Protein AF-A0A816L1G1-F1 (afdb_monomer)

pLDDT: mean 70.46, std 20.78, range [36.72, 97.5]

Structure (mmCIF, N/CA/C/O backbone):
data_AF-A0A816L1G1-F1
#
_entry.id   AF-A0A816L1G1-F1
#
loop_
_atom_site.group_PDB
_atom_site.id
_atom_site.type_symbol
_atom_site.label_atom_id
_atom_site.label_alt_id
_atom_site.label_comp_id
_atom_site.label_asym_id
_atom_site.label_entity_id
_atom_site.label_seq_id
_atom_site.pdbx_PDB_ins_code
_atom_site.Cartn_x
_atom_site.Cartn_y
_atom_site.Cartn_z
_atom_site.occupancy
_atom_site.B_iso_or_equiv
_atom_site.auth_seq_id
_atom_site.auth_comp_id
_atom_site.auth_asym_id
_atom_site.auth_atom_id
_atom_site.pdbx_PDB_model_num
ATOM 1 N N . MET A 1 1 ? 58.422 -32.207 -45.132 1.00 45.50 1 MET A N 1
ATOM 2 C CA . MET A 1 1 ? 57.516 -31.405 -44.281 1.00 45.50 1 MET A CA 1
ATOM 3 C C . MET A 1 1 ? 56.951 -30.268 -45.116 1.00 45.50 1 MET A C 1
ATOM 5 O O . MET A 1 1 ? 57.743 -29.512 -45.654 1.00 45.50 1 MET A O 1
ATOM 9 N N . ALA A 1 2 ? 55.630 -30.142 -45.222 1.00 45.94 2 ALA A N 1
ATOM 10 C CA . ALA A 1 2 ? 54.974 -28.896 -45.621 1.00 45.94 2 ALA A CA 1
ATOM 11 C C . ALA A 1 2 ? 53.583 -28.874 -44.971 1.00 45.94 2 ALA A C 1
ATOM 13 O O . ALA A 1 2 ? 52.705 -29.653 -45.329 1.00 45.94 2 ALA A O 1
ATOM 14 N N . PHE A 1 3 ? 53.433 -28.051 -43.934 1.00 50.41 3 PHE A N 1
ATOM 15 C CA . PHE A 1 3 ? 52.214 -27.907 -43.143 1.00 50.41 3 PHE A CA 1
ATOM 16 C C . PHE A 1 3 ? 51.434 -26.713 -43.704 1.00 50.41 3 PHE A C 1
ATOM 18 O O . PHE A 1 3 ? 51.596 -25.589 -43.234 1.00 50.41 3 PHE A O 1
ATOM 25 N N . ASN A 1 4 ? 50.628 -26.933 -44.745 1.00 51.91 4 ASN A N 1
ATOM 26 C CA . ASN A 1 4 ? 49.730 -25.897 -45.255 1.00 51.91 4 ASN A CA 1
ATOM 27 C C . ASN A 1 4 ? 48.513 -25.811 -44.330 1.00 51.91 4 ASN A C 1
ATOM 29 O O . ASN A 1 4 ? 47.584 -26.609 -44.417 1.00 51.91 4 ASN A O 1
ATOM 33 N N . ARG A 1 5 ? 48.552 -24.855 -43.395 1.00 54.75 5 ARG A N 1
ATOM 34 C CA . ARG A 1 5 ? 47.357 -24.421 -42.671 1.00 54.75 5 ARG A CA 1
ATOM 35 C C . ARG A 1 5 ? 46.590 -23.495 -43.598 1.00 54.75 5 ARG A C 1
ATOM 37 O O . ARG A 1 5 ? 46.980 -22.339 -43.749 1.00 54.75 5 ARG A O 1
ATOM 44 N N . ASP A 1 6 ? 45.485 -23.973 -44.150 1.00 58.16 6 ASP A N 1
ATOM 45 C CA . ASP A 1 6 ? 44.417 -23.100 -44.632 1.00 58.16 6 ASP A CA 1
ATOM 46 C C . ASP A 1 6 ? 43.822 -22.353 -43.428 1.00 58.16 6 ASP A C 1
ATOM 48 O O . ASP A 1 6 ? 42.755 -22.682 -42.905 1.00 58.16 6 ASP A O 1
ATOM 52 N N . LEU A 1 7 ? 44.535 -21.333 -42.942 1.00 58.41 7 LEU A N 1
ATOM 53 C CA . LEU A 1 7 ? 43.951 -20.308 -42.094 1.00 58.41 7 LEU A CA 1
ATOM 54 C C . LEU A 1 7 ? 43.034 -19.485 -43.001 1.00 58.41 7 LEU A C 1
ATOM 56 O O . LEU A 1 7 ? 43.438 -18.479 -43.581 1.00 58.41 7 LEU A O 1
ATOM 60 N N . LYS A 1 8 ? 41.772 -19.914 -43.123 1.00 63.78 8 LYS A N 1
ATOM 61 C CA . LYS A 1 8 ? 40.683 -19.018 -43.516 1.00 63.78 8 LYS A CA 1
ATOM 62 C C . LYS A 1 8 ? 40.636 -17.910 -42.467 1.00 63.78 8 LYS A C 1
ATOM 64 O O . LYS A 1 8 ? 39.993 -18.056 -41.430 1.00 63.78 8 LYS A O 1
ATOM 69 N N . LEU A 1 9 ? 41.392 -16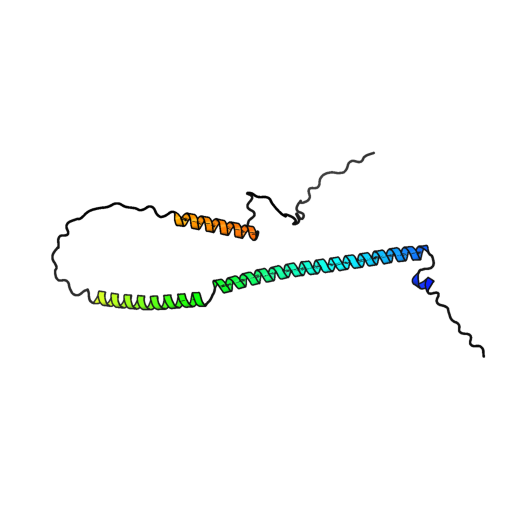.840 -42.703 1.00 59.28 9 LEU A N 1
ATOM 70 C CA . LEU A 1 9 ? 41.374 -15.622 -41.907 1.00 59.28 9 LEU A CA 1
ATOM 71 C C . LEU A 1 9 ? 39.948 -15.072 -41.974 1.00 59.28 9 LEU A C 1
ATOM 73 O O . LEU A 1 9 ? 39.587 -14.377 -42.925 1.00 59.28 9 LEU A O 1
ATOM 77 N N . LYS A 1 10 ? 39.116 -15.421 -40.985 1.00 59.09 10 LYS A N 1
ATOM 78 C CA . LYS A 1 10 ? 37.875 -14.697 -40.717 1.00 59.09 10 LYS A CA 1
ATOM 79 C C . LYS A 1 10 ? 38.266 -13.233 -40.590 1.00 59.09 10 LYS A C 1
ATOM 81 O O . LYS A 1 10 ? 39.079 -12.905 -39.733 1.00 59.09 10 LYS A O 1
ATOM 86 N N . LYS A 1 11 ? 37.761 -12.385 -41.486 1.00 59.06 11 LYS A N 1
ATOM 87 C CA . LYS A 1 11 ? 37.984 -10.940 -41.442 1.00 59.06 11 LYS A CA 1
ATOM 88 C C . LYS A 1 11 ? 37.034 -10.385 -40.377 1.00 59.06 11 LYS A C 1
ATOM 90 O O . LYS A 1 11 ? 35.866 -10.184 -40.703 1.00 59.06 11 LYS A O 1
ATOM 95 N N . PRO A 1 12 ? 37.493 -10.141 -39.136 1.00 57.50 12 PRO A N 1
ATOM 96 C CA . PRO A 1 12 ? 36.595 -9.847 -38.013 1.00 57.50 12 PRO A CA 1
ATOM 97 C C . PRO A 1 12 ? 35.809 -8.553 -38.258 1.00 57.50 12 PRO A C 1
ATOM 99 O O . PRO A 1 12 ? 34.642 -8.427 -37.917 1.00 57.50 12 PRO A O 1
ATOM 102 N N . ILE A 1 13 ? 36.441 -7.624 -38.976 1.00 56.28 13 ILE A N 1
ATOM 103 C CA . ILE A 1 13 ? 35.901 -6.308 -39.313 1.00 56.28 13 ILE A CA 1
ATOM 104 C C . ILE A 1 13 ? 34.612 -6.407 -40.147 1.00 56.28 13 ILE A C 1
ATOM 106 O O . ILE A 1 13 ? 33.713 -5.598 -39.956 1.00 56.28 13 ILE A O 1
ATOM 110 N N . ILE A 1 14 ? 34.495 -7.394 -41.043 1.00 57.69 14 ILE A N 1
ATOM 111 C CA . ILE A 1 14 ? 33.330 -7.520 -41.937 1.00 57.69 14 ILE A CA 1
ATOM 112 C C . ILE A 1 14 ? 32.114 -8.067 -41.178 1.00 57.69 14 ILE A C 1
ATOM 114 O O . ILE A 1 14 ? 30.993 -7.617 -41.410 1.00 57.69 14 ILE A O 1
ATOM 118 N N . GLU A 1 15 ? 32.330 -9.016 -40.261 1.00 59.56 15 GLU A N 1
ATOM 119 C CA . GLU A 1 15 ? 31.257 -9.591 -39.437 1.00 59.56 15 GLU A CA 1
ATOM 120 C C . GLU A 1 15 ? 30.735 -8.570 -38.405 1.00 59.56 15 GLU A C 1
ATOM 122 O O . GLU A 1 15 ? 29.523 -8.448 -38.218 1.00 59.56 15 GLU A O 1
ATOM 127 N N . ASP A 1 16 ? 31.622 -7.769 -37.805 1.00 59.22 16 ASP A N 1
ATOM 128 C CA . ASP A 1 16 ? 31.245 -6.823 -36.748 1.00 59.22 16 ASP A CA 1
ATOM 129 C C . ASP A 1 16 ? 30.728 -5.471 -37.286 1.00 59.22 16 ASP A C 1
ATOM 131 O O . ASP A 1 16 ? 29.796 -4.894 -36.712 1.00 59.22 16 ASP A O 1
ATOM 135 N N . TYR A 1 17 ? 31.260 -4.979 -38.414 1.00 56.78 17 TYR A N 1
ATOM 136 C CA . TYR A 1 17 ? 31.070 -3.594 -38.880 1.00 56.78 17 TYR A CA 1
ATOM 137 C C . TYR A 1 17 ? 30.543 -3.448 -40.315 1.00 56.78 17 TYR A C 1
ATOM 139 O O . TYR A 1 17 ? 30.592 -2.345 -40.848 1.00 56.78 17 TYR A O 1
ATOM 147 N N . SER A 1 18 ? 29.963 -4.488 -40.927 1.00 61.22 18 SER A N 1
ATOM 148 C CA . SER A 1 18 ? 29.355 -4.449 -42.278 1.00 61.22 18 SER A CA 1
ATOM 149 C C . SER A 1 18 ? 30.336 -4.164 -43.436 1.00 61.22 18 SER A C 1
ATOM 151 O O . SER A 1 18 ? 31.537 -3.991 -43.233 1.00 61.22 18 SER A O 1
ATOM 153 N N . TYR A 1 19 ? 29.853 -4.231 -44.684 1.00 67.88 19 TYR A N 1
ATOM 154 C CA . TYR A 1 19 ? 30.710 -4.201 -45.878 1.00 67.88 19 TYR A CA 1
ATOM 155 C C . TYR A 1 19 ? 31.114 -2.775 -46.294 1.00 67.88 19 TYR A C 1
ATOM 157 O O . TYR A 1 19 ? 32.066 -2.622 -47.062 1.00 67.88 19 TYR A O 1
ATOM 165 N N . SER A 1 20 ? 30.439 -1.737 -45.776 1.00 79.56 20 SER A N 1
ATOM 166 C CA . SER A 1 20 ? 30.756 -0.326 -46.035 1.00 79.56 20 SER A CA 1
ATOM 167 C C . SER A 1 20 ? 30.855 0.517 -44.757 1.00 79.56 20 SER A C 1
ATOM 169 O O . SER A 1 20 ? 30.225 0.234 -43.737 1.00 79.56 20 SER A O 1
ATOM 171 N N . LEU A 1 21 ? 31.631 1.604 -44.829 1.00 79.56 21 LEU A N 1
ATOM 172 C CA . LEU A 1 21 ? 31.789 2.565 -43.731 1.00 79.56 21 LEU A CA 1
ATOM 173 C C . LEU A 1 21 ? 30.456 3.231 -43.341 1.00 79.56 21 LEU A C 1
ATOM 175 O O . LEU A 1 21 ? 30.218 3.514 -42.167 1.00 79.56 21 LEU A O 1
ATOM 179 N N . GLU A 1 22 ? 29.582 3.471 -44.319 1.00 85.19 22 GLU A N 1
ATOM 180 C CA . GLU A 1 22 ? 28.270 4.084 -44.105 1.00 85.19 22 GLU A CA 1
ATOM 181 C C . GLU A 1 22 ? 27.317 3.139 -43.363 1.00 85.19 22 GLU A C 1
ATOM 183 O O . GLU A 1 22 ? 26.627 3.555 -42.429 1.00 85.19 22 GLU A O 1
ATOM 188 N N . GLU A 1 23 ? 27.321 1.853 -43.722 1.00 84.44 23 GLU A N 1
ATOM 189 C CA . GLU A 1 23 ? 26.560 0.827 -43.006 1.00 84.44 23 GLU A CA 1
ATOM 190 C C . GLU A 1 23 ? 27.053 0.690 -41.559 1.00 84.44 23 GLU A C 1
ATOM 192 O O . GLU A 1 23 ? 26.233 0.688 -40.638 1.00 84.44 23 GLU A O 1
ATOM 197 N N . ALA A 1 24 ? 28.375 0.690 -41.344 1.00 81.75 24 ALA A N 1
ATOM 198 C CA . ALA A 1 24 ? 28.985 0.613 -40.016 1.00 81.75 24 ALA A CA 1
ATOM 199 C C . ALA A 1 24 ? 28.537 1.774 -39.117 1.00 81.75 24 ALA A C 1
ATOM 201 O O . ALA A 1 24 ? 28.133 1.583 -37.965 1.00 81.75 24 ALA A O 1
ATOM 202 N N . PHE A 1 25 ? 28.582 2.993 -39.662 1.00 84.50 25 PHE A N 1
ATOM 203 C CA . PHE A 1 25 ? 28.192 4.208 -38.958 1.00 84.50 25 PHE A CA 1
ATOM 204 C C . PHE A 1 25 ? 26.697 4.216 -38.616 1.00 84.50 25 PHE A C 1
ATOM 206 O O . PHE A 1 25 ? 26.315 4.489 -37.474 1.00 84.50 25 PHE A O 1
ATOM 213 N N . ASN A 1 26 ? 25.839 3.870 -39.580 1.00 89.00 26 ASN A N 1
ATOM 214 C CA . ASN A 1 26 ? 24.394 3.808 -39.369 1.00 89.00 26 ASN A CA 1
ATOM 215 C C . ASN A 1 26 ? 24.004 2.707 -38.373 1.00 89.00 26 ASN A C 1
ATOM 217 O O . ASN A 1 26 ? 23.140 2.934 -37.522 1.00 89.00 26 ASN A O 1
ATOM 221 N N . LYS A 1 27 ? 24.675 1.549 -38.418 1.00 88.31 27 LYS A N 1
ATOM 222 C CA . LYS A 1 27 ? 24.512 0.465 -37.441 1.00 88.31 27 LYS A CA 1
ATOM 223 C C . LYS A 1 27 ? 24.854 0.949 -36.032 1.00 88.31 27 LYS A C 1
ATOM 225 O O . LYS A 1 27 ? 24.002 0.867 -35.150 1.00 88.31 27 LYS A O 1
ATOM 230 N N . GLY A 1 28 ? 26.021 1.566 -35.837 1.00 88.69 28 GLY A N 1
ATOM 231 C CA . GLY A 1 28 ? 26.421 2.115 -34.535 1.00 88.69 28 GLY A CA 1
ATOM 232 C C . GLY A 1 28 ? 25.456 3.185 -34.008 1.00 88.69 28 GLY A C 1
ATOM 233 O O . GLY A 1 28 ? 25.104 3.188 -32.825 1.00 88.69 28 GLY A O 1
ATOM 234 N N . LYS A 1 29 ? 24.955 4.061 -34.888 1.00 92.56 29 LYS A N 1
ATOM 235 C CA . LYS A 1 29 ? 23.947 5.076 -34.542 1.00 92.56 29 LYS A CA 1
ATOM 236 C C . LYS A 1 29 ? 22.633 4.447 -34.068 1.00 92.56 29 LYS A C 1
ATOM 238 O O . LYS A 1 29 ? 22.071 4.892 -33.065 1.00 92.56 29 LYS A O 1
ATOM 243 N N . ASN A 1 30 ? 22.153 3.420 -34.767 1.00 92.50 30 ASN A N 1
ATOM 244 C CA . ASN A 1 30 ? 20.919 2.719 -34.417 1.00 92.50 30 ASN A CA 1
ATOM 245 C C . ASN A 1 30 ? 21.074 1.918 -33.119 1.00 92.50 30 ASN A C 1
ATOM 247 O O . ASN A 1 30 ? 20.257 2.077 -32.218 1.00 92.50 30 ASN A O 1
ATOM 251 N N . GLU A 1 31 ? 22.165 1.166 -32.964 1.00 92.50 31 GLU A N 1
ATOM 252 C CA . GLU A 1 31 ? 22.455 0.414 -31.738 1.00 92.50 31 GLU A CA 1
ATOM 253 C C . GLU A 1 31 ? 22.563 1.327 -30.517 1.00 92.50 31 GLU A C 1
ATOM 255 O O . GLU A 1 31 ? 22.023 1.025 -29.454 1.00 92.50 31 GLU A O 1
ATOM 260 N N . THR A 1 32 ? 23.224 2.476 -30.663 1.00 93.75 32 THR A N 1
ATOM 261 C CA . THR A 1 32 ? 23.333 3.468 -29.587 1.00 93.75 32 THR A CA 1
ATOM 262 C C . THR A 1 32 ? 21.954 3.998 -29.201 1.00 93.75 32 THR A C 1
ATOM 264 O O . THR A 1 32 ? 21.604 4.039 -28.021 1.00 93.75 32 THR A O 1
ATOM 267 N N . ARG A 1 33 ? 21.126 4.352 -30.191 1.00 96.19 33 ARG A N 1
ATOM 268 C CA . ARG A 1 33 ? 19.748 4.802 -29.965 1.00 96.19 33 ARG A CA 1
ATOM 269 C C . ARG A 1 33 ? 18.900 3.729 -29.282 1.00 96.19 33 ARG A C 1
ATOM 271 O O . ARG A 1 33 ? 18.143 4.060 -28.370 1.00 96.19 33 ARG A O 1
ATOM 278 N N . ASP A 1 34 ? 19.027 2.473 -29.688 1.00 96.12 34 ASP A N 1
ATOM 279 C CA . ASP A 1 34 ? 18.264 1.368 -29.111 1.00 96.12 34 ASP A CA 1
ATOM 280 C C . ASP A 1 34 ? 18.716 1.053 -27.681 1.00 96.12 34 ASP A C 1
ATOM 282 O O . ASP A 1 34 ? 17.869 0.850 -26.810 1.00 96.12 34 ASP A O 1
ATOM 286 N N . ARG A 1 35 ? 20.019 1.149 -27.383 1.00 96.25 35 ARG A N 1
ATOM 287 C CA . ARG A 1 35 ? 20.538 1.072 -26.006 1.00 96.25 35 ARG A CA 1
ATOM 288 C C . ARG A 1 35 ? 19.941 2.159 -25.115 1.00 96.25 35 ARG A C 1
ATOM 290 O O . ARG A 1 35 ? 19.463 1.856 -24.024 1.00 96.25 35 ARG A O 1
ATOM 297 N N . TYR A 1 36 ? 19.921 3.412 -25.574 1.00 97.38 36 TYR A N 1
ATOM 298 C CA . TYR A 1 36 ? 19.310 4.503 -24.807 1.00 97.38 36 TYR A CA 1
ATOM 299 C C . TYR A 1 36 ? 17.807 4.302 -24.605 1.00 97.38 36 TYR A C 1
ATOM 301 O O . TYR A 1 36 ? 17.307 4.515 -23.502 1.00 97.38 36 TYR A O 1
ATOM 309 N N . ARG A 1 37 ? 17.087 3.838 -25.631 1.00 97.38 37 ARG A N 1
ATOM 310 C CA . ARG A 1 37 ? 15.659 3.503 -25.517 1.00 97.38 37 ARG A CA 1
ATOM 311 C C . ARG A 1 37 ? 15.408 2.405 -24.492 1.00 97.38 37 ARG A C 1
ATOM 313 O O . ARG A 1 37 ? 14.516 2.559 -23.664 1.00 97.38 37 ARG A O 1
ATOM 320 N N . ALA A 1 38 ? 16.204 1.339 -24.519 1.00 97.38 38 ALA A N 1
ATOM 321 C CA . ALA A 1 38 ? 16.094 0.247 -23.561 1.00 97.38 38 ALA A CA 1
ATOM 322 C C . ALA A 1 38 ? 16.329 0.736 -22.126 1.00 97.38 38 ALA A C 1
ATOM 324 O O . ALA A 1 38 ? 15.538 0.422 -21.240 1.00 97.38 38 ALA A O 1
ATOM 325 N N . MET A 1 39 ? 17.358 1.562 -21.899 1.00 97.06 39 MET A N 1
ATOM 326 C CA . MET A 1 39 ? 17.619 2.139 -20.576 1.00 97.06 39 MET A CA 1
ATOM 327 C C . MET A 1 39 ? 16.453 3.001 -20.084 1.00 97.06 39 MET A C 1
ATOM 329 O O . MET A 1 39 ? 15.997 2.816 -18.959 1.00 97.06 39 MET A O 1
ATOM 333 N N . LEU A 1 40 ? 15.932 3.902 -20.923 1.00 97.50 40 LEU A N 1
ATOM 334 C CA . LEU A 1 40 ? 14.790 4.749 -20.561 1.00 97.50 40 LEU A CA 1
ATOM 335 C C . LEU A 1 40 ? 13.548 3.922 -20.220 1.00 97.50 40 LEU A C 1
ATOM 337 O O . LEU A 1 40 ? 12.885 4.196 -19.224 1.00 97.50 40 LEU A O 1
ATOM 341 N N . PHE A 1 41 ? 13.271 2.882 -21.006 1.00 97.25 41 PHE A N 1
ATOM 342 C CA . PHE A 1 41 ? 12.153 1.980 -20.755 1.00 97.25 41 PHE A CA 1
ATOM 343 C C . PHE A 1 41 ? 12.316 1.217 -19.433 1.00 97.25 41 PHE A C 1
ATOM 345 O O . PHE A 1 41 ? 11.366 1.103 -18.663 1.00 97.25 41 PHE A O 1
ATOM 352 N N . MET A 1 42 ? 13.530 0.749 -19.118 1.00 97.25 42 MET A N 1
ATOM 353 C CA . MET A 1 42 ? 13.797 0.108 -17.828 1.00 97.25 42 MET A CA 1
ATOM 354 C C . MET A 1 42 ? 13.580 1.062 -16.652 1.00 97.25 42 MET A C 1
ATOM 356 O O . MET A 1 42 ? 12.931 0.676 -15.681 1.00 97.25 42 MET A O 1
ATOM 360 N N . TYR A 1 43 ? 14.073 2.300 -16.737 1.00 97.31 43 TYR A N 1
ATOM 361 C CA . TYR A 1 43 ? 13.849 3.299 -15.689 1.00 97.31 43 TYR A CA 1
ATOM 362 C C . TYR A 1 43 ? 12.368 3.623 -15.510 1.00 97.31 43 TYR A C 1
ATOM 364 O O . TYR A 1 43 ? 11.898 3.719 -14.379 1.00 97.31 43 TYR A O 1
ATOM 372 N N . GLN A 1 44 ? 11.620 3.746 -16.606 1.00 96.94 44 GLN A N 1
ATOM 373 C CA . GLN A 1 44 ? 10.183 3.973 -16.539 1.00 96.94 44 GLN A CA 1
ATOM 374 C C . GLN A 1 44 ? 9.466 2.821 -15.822 1.00 96.94 44 GLN A C 1
ATOM 376 O O . GLN A 1 44 ? 8.719 3.068 -14.879 1.00 96.94 44 GLN A O 1
ATOM 381 N N . ASN A 1 45 ? 9.755 1.571 -16.192 1.00 96.56 45 ASN A N 1
ATOM 382 C CA . ASN A 1 45 ? 9.148 0.406 -15.545 1.00 96.56 45 ASN A CA 1
ATOM 383 C C . ASN A 1 45 ? 9.495 0.325 -14.051 1.00 96.56 45 ASN A C 1
ATOM 385 O O . ASN A 1 45 ? 8.650 -0.037 -13.234 1.00 96.56 45 ASN A O 1
ATOM 389 N N . GLN A 1 46 ? 10.730 0.674 -13.674 1.00 96.50 46 GLN A N 1
ATOM 390 C CA . GLN A 1 46 ? 11.135 0.736 -12.268 1.00 96.50 46 GLN A CA 1
ATOM 391 C C . GLN A 1 46 ? 10.346 1.798 -11.498 1.00 96.50 46 GLN A C 1
ATOM 393 O O . GLN A 1 46 ? 9.888 1.527 -10.390 1.00 96.50 46 GLN A O 1
ATOM 398 N N . LEU A 1 47 ? 10.164 2.987 -12.079 1.00 97.19 47 LEU A N 1
ATOM 399 C CA . LEU A 1 47 ? 9.380 4.055 -11.461 1.00 97.19 47 LEU A CA 1
ATOM 400 C C . LEU A 1 47 ? 7.917 3.644 -11.283 1.00 97.19 47 LEU A C 1
ATOM 402 O O . LEU A 1 47 ? 7.382 3.808 -10.191 1.00 97.19 47 LEU A O 1
ATOM 406 N N . GLU A 1 48 ? 7.299 3.052 -12.305 1.00 96.62 48 GLU A N 1
ATOM 407 C CA . GLU A 1 48 ? 5.917 2.563 -12.232 1.00 96.62 48 GLU A CA 1
ATOM 408 C C . GLU A 1 48 ? 5.749 1.500 -11.135 1.00 96.62 48 GLU A C 1
ATOM 410 O O . GLU A 1 48 ? 4.811 1.577 -10.340 1.00 96.62 48 GLU A O 1
ATOM 415 N N . ALA A 1 49 ? 6.694 0.562 -11.018 1.00 95.75 49 ALA A N 1
ATOM 416 C CA . ALA A 1 49 ? 6.682 -0.448 -9.961 1.00 95.75 49 ALA A CA 1
ATOM 417 C C . ALA A 1 49 ? 6.830 0.163 -8.555 1.00 95.75 49 ALA A C 1
ATOM 419 O O . ALA A 1 49 ? 6.145 -0.255 -7.620 1.00 95.75 49 ALA A O 1
ATOM 420 N N . ILE A 1 50 ? 7.701 1.166 -8.396 1.00 96.81 50 ILE A N 1
ATOM 421 C CA . ILE A 1 50 ? 7.876 1.884 -7.125 1.00 96.81 50 ILE A CA 1
ATOM 422 C C . ILE A 1 50 ? 6.597 2.639 -6.755 1.00 96.81 50 ILE A C 1
ATOM 424 O O . ILE A 1 50 ? 6.166 2.578 -5.604 1.00 96.81 50 ILE A O 1
ATOM 428 N N . THR A 1 51 ? 5.974 3.327 -7.714 1.00 96.94 51 THR A N 1
ATOM 429 C CA . THR A 1 51 ? 4.721 4.055 -7.487 1.00 96.94 51 THR A CA 1
ATOM 430 C C . THR A 1 51 ? 3.592 3.109 -7.088 1.00 96.94 51 THR A C 1
ATOM 432 O O . THR A 1 51 ? 2.943 3.351 -6.073 1.00 96.94 51 THR A O 1
ATOM 435 N N . ALA A 1 52 ? 3.408 1.999 -7.809 1.00 95.75 52 ALA A N 1
ATOM 436 C CA . ALA A 1 52 ? 2.380 1.010 -7.486 1.00 95.75 52 ALA A CA 1
ATOM 437 C C . ALA A 1 52 ? 2.561 0.436 -6.072 1.00 95.75 52 ALA A C 1
ATOM 439 O O . ALA A 1 52 ? 1.613 0.383 -5.289 1.00 95.75 52 ALA A O 1
ATOM 440 N N . LYS A 1 53 ? 3.800 0.088 -5.704 1.00 96.19 53 LYS A N 1
ATOM 441 C CA . LYS A 1 53 ? 4.121 -0.388 -4.355 1.00 96.19 53 LYS A CA 1
ATOM 442 C C . LYS A 1 53 ? 3.800 0.662 -3.285 1.00 96.19 53 LYS A C 1
ATOM 444 O O . LYS A 1 53 ? 3.259 0.323 -2.236 1.00 96.19 53 LYS A O 1
ATOM 449 N N . HIS A 1 54 ? 4.125 1.928 -3.537 1.00 96.50 54 HIS A N 1
ATOM 450 C CA . HIS A 1 54 ? 3.848 3.006 -2.590 1.00 96.50 54 HIS A CA 1
ATOM 451 C C . HIS A 1 54 ? 2.342 3.188 -2.339 1.00 96.50 54 HIS A C 1
ATOM 453 O O . HIS A 1 54 ? 1.925 3.404 -1.198 1.00 96.50 54 HIS A O 1
ATOM 459 N N . ASP A 1 55 ? 1.521 3.062 -3.383 1.00 93.38 55 ASP A N 1
ATOM 460 C CA . ASP A 1 55 ? 0.064 3.140 -3.258 1.00 93.38 55 ASP A CA 1
ATOM 461 C C . ASP A 1 55 ? -0.497 1.995 -2.398 1.00 93.38 55 ASP A C 1
ATOM 463 O O . ASP A 1 55 ? -1.350 2.226 -1.534 1.00 93.38 55 ASP A O 1
ATOM 467 N N . GLU A 1 56 ? 0.023 0.776 -2.561 1.00 93.38 56 GLU A N 1
ATOM 468 C CA . GLU A 1 56 ? -0.341 -0.372 -1.720 1.00 93.38 56 GLU A CA 1
ATOM 469 C C . GLU A 1 56 ? 0.086 -0.175 -0.255 1.00 93.38 56 GLU A C 1
ATOM 471 O O . GLU A 1 56 ? -0.713 -0.375 0.667 1.00 93.38 56 GLU A O 1
ATOM 476 N N . GLU A 1 57 ? 1.321 0.279 -0.016 1.00 95.75 57 GLU A N 1
ATOM 477 C CA . GLU A 1 57 ? 1.834 0.570 1.330 1.00 95.75 57 GLU A CA 1
ATOM 478 C C . GLU A 1 57 ? 0.980 1.623 2.048 1.00 95.75 57 GLU A C 1
ATOM 480 O O . GLU A 1 57 ? 0.688 1.495 3.241 1.00 95.75 57 GLU A O 1
ATOM 485 N N . ARG A 1 58 ? 0.511 2.644 1.325 1.00 96.06 58 ARG A N 1
ATOM 486 C CA . ARG A 1 58 ? -0.357 3.690 1.875 1.00 96.06 58 ARG A CA 1
ATOM 487 C C . ARG A 1 58 ? -1.650 3.123 2.454 1.00 96.06 58 ARG A C 1
ATOM 489 O O . ARG A 1 58 ? -2.082 3.545 3.532 1.00 96.06 58 ARG A O 1
ATOM 496 N N . GLU A 1 59 ? -2.263 2.164 1.766 1.00 93.94 59 GLU A N 1
ATOM 497 C CA . GLU A 1 59 ? -3.471 1.497 2.248 1.00 93.94 59 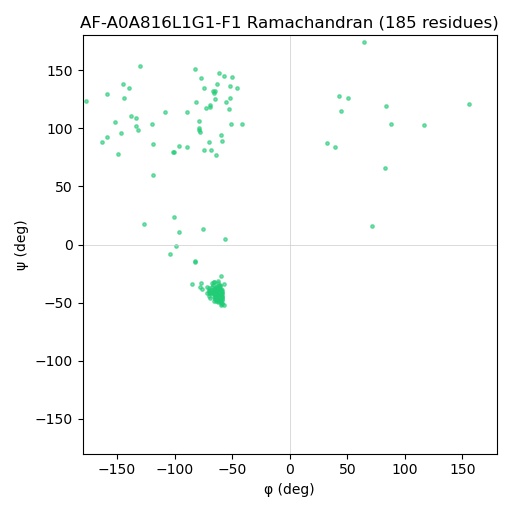GLU A CA 1
ATOM 498 C C . GLU A 1 59 ? -3.196 0.628 3.478 1.00 93.94 59 GLU A C 1
ATOM 500 O O . GLU A 1 59 ? -3.981 0.662 4.434 1.00 93.94 59 GLU A O 1
ATOM 505 N N . VAL A 1 60 ? -2.054 -0.067 3.515 1.00 96.94 60 VAL A N 1
ATOM 506 C CA . VAL A 1 60 ? -1.610 -0.816 4.702 1.00 96.94 60 VAL A CA 1
ATOM 507 C C . VAL A 1 60 ? -1.473 0.117 5.903 1.00 96.94 60 VAL A C 1
ATOM 509 O O . VAL A 1 60 ? -2.089 -0.135 6.942 1.00 96.94 60 VAL A O 1
ATOM 512 N N . TYR A 1 61 ? -0.760 1.238 5.761 1.00 97.12 61 TYR A N 1
ATOM 513 C CA . TYR A 1 61 ? -0.596 2.212 6.844 1.00 97.12 61 TYR A CA 1
ATOM 514 C C . TYR A 1 61 ? -1.929 2.804 7.306 1.00 97.12 61 TYR A C 1
ATOM 516 O O . TYR A 1 61 ? -2.169 2.957 8.508 1.00 97.12 61 TYR A O 1
ATOM 524 N N . ARG A 1 62 ? -2.844 3.085 6.371 1.00 97.19 62 ARG A N 1
ATOM 525 C CA . ARG A 1 62 ? -4.188 3.578 6.693 1.00 97.19 62 ARG A CA 1
ATOM 526 C C . ARG A 1 62 ? -4.974 2.571 7.535 1.00 97.19 62 ARG A C 1
ATOM 528 O O . ARG A 1 62 ? -5.620 2.960 8.511 1.00 97.19 62 ARG A O 1
ATOM 535 N N . VAL A 1 63 ? -4.954 1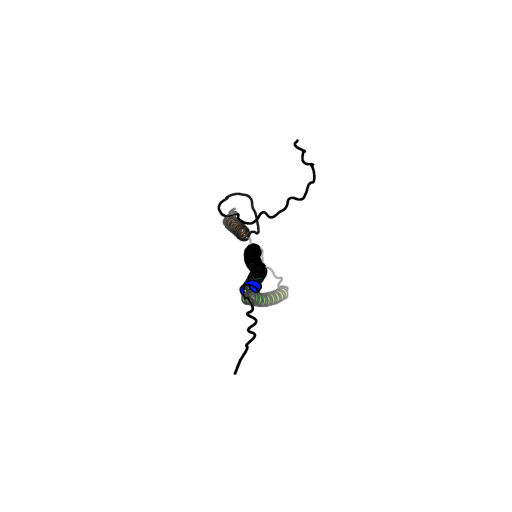.289 7.167 1.00 97.00 63 VAL A N 1
ATOM 536 C CA . VAL A 1 63 ? -5.651 0.226 7.910 1.00 97.00 63 VAL A CA 1
ATOM 537 C C . VAL A 1 63 ? -4.987 -0.021 9.263 1.00 97.00 63 VAL A C 1
ATOM 539 O O . VAL A 1 63 ? -5.686 -0.123 10.272 1.00 97.00 63 VAL A O 1
ATOM 542 N N . GLN A 1 64 ? -3.656 -0.041 9.311 1.00 97.19 64 GLN A N 1
ATOM 543 C CA . GLN A 1 64 ? -2.897 -0.201 10.548 1.00 97.19 64 GLN A CA 1
ATOM 544 C C . GLN A 1 64 ? -3.215 0.916 11.551 1.00 97.19 64 GLN A C 1
ATOM 546 O O . GLN A 1 64 ? -3.534 0.624 12.702 1.00 97.19 64 GLN A O 1
ATOM 551 N N . GLY A 1 65 ? -3.255 2.176 11.107 1.00 96.56 65 GLY A N 1
ATOM 552 C CA . GLY A 1 65 ? -3.640 3.303 11.960 1.00 96.56 65 GLY A CA 1
ATOM 553 C C . GLY A 1 65 ? -5.069 3.184 12.506 1.00 96.56 65 GLY A C 1
ATOM 554 O O . GLY A 1 65 ? -5.315 3.446 13.683 1.00 96.56 65 GLY A O 1
ATOM 555 N N . LYS A 1 66 ? -6.028 2.714 11.693 1.00 95.50 66 LYS A N 1
ATOM 556 C CA . LYS A 1 66 ? -7.396 2.431 12.173 1.00 95.50 66 LYS A CA 1
ATOM 557 C C . LYS A 1 66 ? -7.412 1.344 13.247 1.00 95.50 66 LYS A C 1
ATOM 559 O O . LYS A 1 66 ? -8.160 1.457 14.218 1.00 95.50 66 LYS A O 1
ATOM 564 N N . LEU A 1 67 ? -6.607 0.298 13.074 1.00 95.06 67 LEU A N 1
ATOM 565 C CA . LEU A 1 67 ? -6.500 -0.796 14.033 1.00 95.06 67 LEU A CA 1
ATOM 566 C C . LEU A 1 67 ? -5.887 -0.329 15.362 1.00 95.06 67 LEU A C 1
ATOM 568 O O . LEU A 1 67 ? -6.372 -0.722 16.422 1.00 95.06 67 LEU A O 1
ATOM 572 N N . GLU A 1 68 ? -4.867 0.527 15.312 1.00 93.94 68 GLU A N 1
ATOM 573 C CA . GLU A 1 68 ? -4.246 1.170 16.478 1.00 93.94 68 GLU A CA 1
ATOM 574 C C . GLU A 1 68 ? -5.285 1.954 17.295 1.00 93.94 68 GLU A C 1
ATOM 576 O O . GLU A 1 68 ? -5.475 1.706 18.486 1.00 93.94 68 GLU A O 1
ATOM 581 N N . LEU A 1 69 ? -6.051 2.827 16.630 1.00 90.69 69 LEU A N 1
ATOM 582 C CA . LEU A 1 69 ? -7.104 3.622 17.268 1.00 90.69 69 LEU A CA 1
ATOM 583 C C . LEU A 1 69 ? -8.192 2.745 17.893 1.00 90.69 69 LEU A C 1
ATOM 585 O O . LEU A 1 69 ? -8.669 3.032 18.989 1.00 90.69 69 LEU A O 1
ATOM 589 N N . LEU A 1 70 ? -8.577 1.661 17.216 1.00 87.88 70 LEU A N 1
ATOM 590 C CA . LEU A 1 70 ? -9.518 0.685 17.758 1.00 87.88 70 LEU A CA 1
ATOM 591 C C . LEU A 1 70 ? -8.979 0.043 19.037 1.00 87.88 70 LEU A C 1
ATOM 593 O O . LEU A 1 70 ? -9.724 -0.051 20.009 1.00 87.88 70 LEU A O 1
ATOM 597 N N . LYS A 1 71 ? -7.705 -0.366 19.073 1.00 87.56 71 LYS A N 1
ATOM 598 C CA . LYS A 1 71 ? -7.079 -0.924 20.284 1.00 87.56 71 LYS A CA 1
ATOM 599 C C . LYS A 1 71 ? -7.100 0.081 21.437 1.00 87.56 71 LYS A C 1
ATOM 601 O O . LYS A 1 71 ? -7.467 -0.294 22.550 1.00 87.56 71 LYS A O 1
ATOM 606 N N . GLU A 1 72 ? -6.778 1.341 21.157 1.00 85.44 72 GLU A N 1
ATOM 607 C CA . GLU A 1 72 ? -6.761 2.423 22.144 1.00 85.44 72 GLU A CA 1
ATOM 608 C C . GLU A 1 72 ? -8.160 2.744 22.696 1.00 85.44 72 GLU A C 1
ATOM 610 O O . GLU A 1 72 ? -8.356 2.774 23.913 1.00 85.44 72 GLU A O 1
ATOM 615 N N . LEU A 1 73 ? -9.161 2.909 21.824 1.00 81.44 73 LEU A N 1
ATOM 616 C CA . LEU A 1 73 ? -10.554 3.168 22.220 1.00 81.44 73 LEU A CA 1
ATOM 617 C C . LEU A 1 73 ? -11.155 2.004 23.008 1.00 81.44 73 LEU A C 1
ATOM 619 O O . LEU A 1 73 ? -11.951 2.192 23.929 1.00 81.44 73 LEU A O 1
ATOM 623 N N . PHE A 1 74 ? -10.773 0.783 22.647 1.00 73.00 74 PHE A N 1
ATOM 624 C CA . PHE A 1 74 ? -11.299 -0.435 23.236 1.00 73.00 74 PHE A CA 1
ATOM 625 C C . PHE A 1 74 ? -10.387 -1.065 24.278 1.00 73.00 74 PHE A C 1
ATOM 627 O O . PHE A 1 74 ? -10.578 -2.257 24.564 1.00 73.00 74 PHE A O 1
ATOM 634 N N . LYS A 1 75 ? -9.494 -0.276 24.901 1.00 81.25 75 LYS A N 1
ATOM 635 C CA . LYS A 1 75 ? -8.705 -0.672 26.077 1.00 81.25 75 LYS A CA 1
ATOM 636 C C . LYS A 1 75 ? -9.588 -1.456 27.042 1.00 81.25 75 LYS A C 1
ATOM 638 O O . LYS A 1 75 ? -10.473 -0.917 27.716 1.00 81.25 75 LYS A O 1
ATOM 643 N N . LYS A 1 76 ? -9.397 -2.781 27.039 1.00 73.12 76 LYS A N 1
ATOM 644 C CA . LYS A 1 76 ? -10.278 -3.737 27.724 1.00 73.12 76 LYS A CA 1
ATOM 645 C C . LYS A 1 76 ? -10.331 -3.453 29.222 1.00 73.12 76 LYS A C 1
ATOM 647 O O . LYS A 1 76 ? -11.363 -3.697 29.837 1.00 73.12 76 LYS A O 1
ATOM 652 N N . ASP A 1 77 ? -9.274 -2.865 29.771 1.00 76.00 77 ASP A N 1
ATOM 653 C CA . ASP A 1 77 ? -9.156 -2.556 31.191 1.00 76.00 77 ASP A CA 1
ATOM 654 C C . ASP A 1 77 ? -10.106 -1.448 31.640 1.00 76.00 77 ASP A C 1
ATOM 656 O O . ASP A 1 77 ? -10.745 -1.593 32.679 1.00 76.00 77 ASP A O 1
ATOM 660 N N . ALA A 1 78 ? -10.278 -0.386 30.845 1.00 80.38 78 ALA A N 1
ATOM 661 C CA . ALA A 1 78 ? -11.226 0.682 31.163 1.00 80.38 78 ALA A CA 1
ATOM 662 C C . ALA A 1 78 ? -12.666 0.145 31.181 1.00 80.38 78 ALA A C 1
ATOM 664 O O . ALA A 1 78 ? -13.397 0.332 32.153 1.00 80.38 78 ALA A O 1
ATOM 665 N N . ARG A 1 79 ? -13.042 -0.632 30.155 1.00 80.88 79 ARG A N 1
ATOM 666 C CA . ARG A 1 79 ? -14.363 -1.283 30.096 1.00 80.88 79 ARG A CA 1
ATOM 667 C C . ARG A 1 79 ? -14.569 -2.313 31.207 1.00 80.88 79 ARG A C 1
ATOM 669 O O . ARG A 1 79 ? -15.666 -2.411 31.747 1.00 80.88 79 ARG A O 1
ATOM 676 N N . ARG A 1 80 ? -13.537 -3.086 31.561 1.00 84.56 80 ARG A N 1
ATOM 677 C CA . ARG A 1 80 ? -13.599 -4.074 32.650 1.00 84.56 80 ARG A CA 1
ATOM 678 C C . ARG A 1 80 ? -13.799 -3.391 34.006 1.00 84.56 80 ARG A C 1
ATOM 680 O O . ARG A 1 80 ? -14.624 -3.862 34.784 1.00 84.56 80 ARG A O 1
ATOM 687 N N . LYS A 1 81 ? -13.094 -2.282 34.268 1.00 86.69 81 LYS A N 1
ATOM 688 C CA . LYS A 1 81 ? -13.264 -1.474 35.487 1.00 86.69 81 LYS A CA 1
ATOM 689 C C . LYS A 1 81 ? -14.691 -0.939 35.608 1.00 86.69 81 LYS A C 1
ATOM 691 O O . LYS A 1 81 ? -15.334 -1.180 36.626 1.00 86.69 81 LYS A O 1
ATOM 696 N N . GLU A 1 82 ? -15.206 -0.312 34.552 1.00 88.38 82 GLU A N 1
ATOM 697 C CA . GLU A 1 82 ? -16.565 0.247 34.551 1.00 88.38 82 GLU A CA 1
ATOM 698 C C . GLU A 1 82 ? -17.638 -0.838 34.733 1.00 88.38 82 GLU A C 1
ATOM 700 O O . GLU A 1 82 ? -18.544 -0.698 35.551 1.00 88.38 82 GLU A O 1
ATOM 705 N N . LYS A 1 83 ? -17.489 -1.988 34.059 1.00 90.88 83 LYS A N 1
ATOM 706 C CA . LYS A 1 83 ? -18.394 -3.135 34.233 1.00 90.88 83 LYS A CA 1
ATOM 707 C C . LYS A 1 83 ? -18.433 -3.62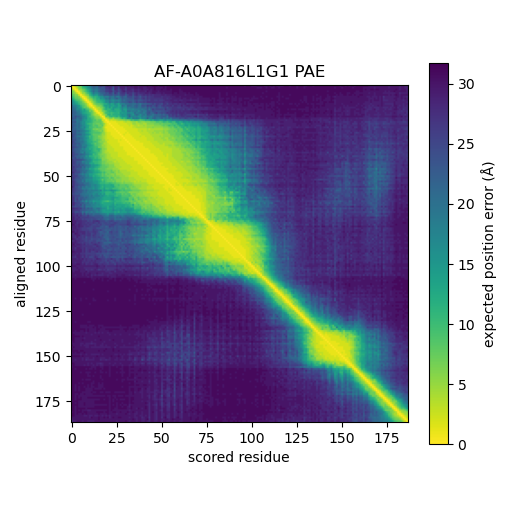8 35.682 1.00 90.88 83 LYS A C 1
ATOM 709 O O . LYS A 1 83 ? -19.508 -3.948 36.186 1.00 90.88 83 LYS A O 1
ATOM 714 N N . ASN A 1 84 ? -17.280 -3.725 36.343 1.00 93.12 84 ASN A N 1
ATOM 715 C CA . ASN A 1 84 ? -17.214 -4.181 37.731 1.00 93.12 84 ASN A CA 1
ATOM 716 C C . ASN A 1 84 ? -17.875 -3.177 38.684 1.00 93.12 84 ASN A C 1
ATOM 718 O O . ASN A 1 84 ? -18.627 -3.599 39.559 1.00 93.12 84 ASN A O 1
ATOM 722 N N . LYS A 1 85 ? -17.669 -1.872 38.463 1.00 96.00 85 LYS A N 1
ATOM 723 C CA . LYS A 1 85 ? -18.329 -0.802 39.222 1.00 96.00 85 LYS A CA 1
ATOM 724 C C . LYS A 1 85 ? -19.856 -0.881 39.103 1.00 96.00 85 LYS A C 1
ATOM 726 O O . LYS A 1 85 ? -20.548 -0.964 40.115 1.00 96.00 85 LYS A O 1
ATOM 731 N N . LEU A 1 86 ? -20.379 -0.983 37.882 1.00 96.31 86 LEU A N 1
ATOM 732 C CA . LEU A 1 86 ? -21.820 -1.143 37.648 1.00 96.31 86 LEU A CA 1
ATOM 733 C C . LEU A 1 86 ? -22.372 -2.429 38.278 1.00 96.31 86 LEU A C 1
ATOM 735 O O . LEU A 1 86 ? -23.486 -2.440 38.796 1.00 96.31 86 LEU A O 1
ATOM 739 N N . LYS A 1 87 ? -21.590 -3.517 38.287 1.00 96.50 87 LYS A N 1
ATOM 740 C CA . LYS A 1 87 ? -21.986 -4.767 38.951 1.00 96.50 87 LYS A CA 1
ATOM 741 C C . LYS A 1 87 ? -22.127 -4.578 40.464 1.00 96.50 87 LYS A C 1
ATOM 743 O O . LYS A 1 87 ? -23.082 -5.093 41.037 1.00 96.50 87 LYS A O 1
ATOM 748 N N . THR A 1 88 ? -21.219 -3.833 41.097 1.00 96.56 88 THR A N 1
ATOM 749 C CA . THR A 1 88 ? -21.321 -3.508 42.530 1.00 96.56 88 THR A CA 1
ATOM 750 C C . THR A 1 88 ? -22.481 -2.560 42.834 1.00 96.56 88 THR A C 1
ATOM 752 O O . THR A 1 88 ? -23.228 -2.806 43.777 1.00 96.56 88 THR A O 1
ATOM 755 N N . GLU A 1 89 ? -22.698 -1.534 42.005 1.00 96.75 89 GLU A N 1
ATOM 756 C CA . GLU A 1 89 ? -23.832 -0.611 42.150 1.00 96.75 89 GLU A CA 1
ATOM 757 C C . GLU A 1 89 ? -25.176 -1.339 42.022 1.00 96.75 89 GLU A C 1
ATOM 759 O O . GLU A 1 89 ? -26.098 -1.066 42.786 1.00 96.75 89 GLU A O 1
ATOM 764 N N . LEU A 1 90 ? -25.274 -2.314 41.112 1.00 96.69 90 LEU A N 1
ATOM 765 C CA . LEU A 1 90 ? -26.472 -3.132 40.934 1.00 96.69 90 LEU A CA 1
ATOM 766 C C . LEU A 1 90 ? -26.788 -3.989 42.169 1.00 96.69 90 LEU A C 1
ATOM 768 O O . LEU A 1 90 ? -27.953 -4.085 42.549 1.00 96.69 90 LEU A O 1
ATOM 772 N N . VAL A 1 91 ? -25.781 -4.612 42.792 1.00 97.06 91 VAL A N 1
ATOM 773 C CA . VAL A 1 91 ? -25.974 -5.393 44.031 1.00 97.06 91 VAL A CA 1
ATOM 774 C C . VAL A 1 91 ? -26.484 -4.485 45.147 1.00 97.06 91 VAL A C 1
ATOM 776 O O . VAL A 1 91 ? -27.531 -4.761 45.726 1.00 97.06 91 VAL A O 1
ATOM 779 N N . LEU A 1 92 ? -25.821 -3.346 45.361 1.00 96.38 92 LEU A N 1
ATOM 780 C CA . LEU A 1 92 ? -26.220 -2.375 46.379 1.00 96.38 92 LEU A CA 1
ATOM 781 C C . LEU A 1 92 ? -27.634 -1.819 46.131 1.00 96.38 92 LEU A C 1
ATOM 783 O O . LEU A 1 92 ? -28.405 -1.621 47.069 1.00 96.38 92 LEU A O 1
ATOM 787 N N . ALA A 1 93 ? -27.993 -1.545 44.874 1.00 94.44 93 ALA A N 1
ATOM 788 C CA . ALA A 1 93 ? -29.326 -1.069 44.517 1.00 94.44 93 ALA A CA 1
ATOM 789 C C . ALA A 1 93 ? -30.411 -2.122 44.797 1.00 94.44 93 ALA A C 1
ATOM 791 O O . ALA A 1 93 ? -31.484 -1.764 45.283 1.00 94.44 93 ALA A O 1
ATOM 792 N N . LYS A 1 94 ? -30.128 -3.409 44.542 1.00 94.44 94 LYS A N 1
ATOM 793 C CA . LYS A 1 94 ? -31.032 -4.517 44.887 1.00 94.44 94 LYS A CA 1
ATOM 794 C C . LYS A 1 94 ? -31.221 -4.642 46.397 1.00 94.44 94 LYS A C 1
ATOM 796 O O . LYS A 1 94 ? -32.356 -4.626 46.849 1.00 94.44 94 LYS A O 1
ATOM 801 N N . GLU A 1 95 ? -30.141 -4.636 47.175 1.00 93.94 95 GLU A N 1
ATOM 802 C CA . GLU A 1 95 ? -30.218 -4.687 48.645 1.00 93.94 95 GLU A CA 1
ATOM 803 C C . GLU A 1 95 ? -31.024 -3.514 49.224 1.00 93.94 95 GLU A C 1
ATOM 805 O O . GLU A 1 95 ? -31.849 -3.684 50.124 1.00 93.94 95 GLU A O 1
ATOM 810 N N . LYS A 1 96 ? -30.832 -2.305 48.678 1.00 93.25 96 LYS A N 1
ATOM 811 C CA . LYS A 1 96 ? -31.614 -1.123 49.070 1.00 93.25 96 LYS A CA 1
ATOM 812 C C . LYS A 1 96 ? -33.099 -1.272 48.744 1.00 93.25 96 LYS A C 1
ATOM 814 O O . LYS A 1 96 ? -33.923 -0.833 49.548 1.00 93.25 96 LYS A O 1
ATOM 819 N N . MET A 1 97 ? -33.432 -1.859 47.594 1.00 90.88 97 MET A N 1
ATOM 820 C CA . MET A 1 97 ? -34.811 -2.151 47.196 1.00 90.88 97 MET A CA 1
ATOM 821 C C . MET A 1 97 ? -35.445 -3.196 48.119 1.00 90.88 97 MET A C 1
ATOM 823 O O . MET A 1 97 ? -36.554 -2.994 48.600 1.00 90.88 97 MET A O 1
ATOM 827 N N . ASP A 1 98 ? -34.735 -4.278 48.427 1.00 89.69 98 ASP A N 1
ATOM 828 C CA . ASP A 1 98 ? -35.243 -5.325 49.316 1.00 89.69 98 ASP A CA 1
ATOM 829 C C . ASP A 1 98 ? -35.476 -4.775 50.732 1.00 89.69 98 ASP A C 1
ATOM 831 O O . ASP A 1 98 ? -36.528 -4.999 51.337 1.00 89.69 98 ASP A O 1
ATOM 835 N N . GLY A 1 99 ? -34.551 -3.950 51.234 1.00 82.12 99 GLY A N 1
ATOM 836 C CA . GLY A 1 99 ? -34.696 -3.263 52.517 1.00 82.12 99 GLY A CA 1
ATOM 837 C C . GLY A 1 99 ? -35.818 -2.214 52.544 1.00 82.12 99 GLY A C 1
ATOM 838 O O . GLY A 1 99 ? -36.471 -2.035 53.574 1.00 82.12 99 GLY A O 1
ATOM 839 N N . SER A 1 100 ? -36.078 -1.499 51.442 1.00 75.06 100 SER A N 1
ATOM 840 C CA . SER A 1 100 ? -37.230 -0.587 51.357 1.00 75.06 100 SER A CA 1
ATOM 841 C C . SER A 1 100 ? -38.554 -1.347 51.269 1.00 75.06 100 SER A C 1
ATOM 843 O O . SER A 1 100 ? -39.523 -0.941 51.909 1.00 75.06 100 SER A O 1
ATOM 845 N N . MET A 1 101 ? -38.585 -2.486 50.574 1.00 69.69 101 MET A N 1
ATOM 846 C CA . MET A 1 101 ? -39.748 -3.370 50.507 1.00 69.69 101 MET A CA 1
ATOM 847 C C . MET A 1 101 ? -40.098 -3.944 51.889 1.00 69.69 101 MET A C 1
ATOM 849 O O . MET A 1 101 ? -41.267 -3.965 52.272 1.00 69.69 101 MET A O 1
ATOM 853 N N . LEU A 1 102 ? -39.087 -4.334 52.673 1.00 66.81 102 LEU A N 1
ATOM 854 C CA . LEU A 1 102 ? -39.246 -4.741 54.073 1.00 66.81 102 LEU A CA 1
ATOM 855 C C . LEU A 1 102 ? -39.823 -3.611 54.937 1.00 66.81 102 LEU A C 1
ATOM 857 O O . LEU A 1 102 ? -40.762 -3.838 55.694 1.00 66.81 102 LEU A O 1
ATOM 861 N N . ARG A 1 103 ? -39.330 -2.377 54.778 1.00 61.88 103 ARG A N 1
ATOM 862 C CA . ARG A 1 103 ? -39.857 -1.209 55.506 1.00 61.88 103 ARG A CA 1
ATOM 863 C C . ARG A 1 103 ? -41.293 -0.849 55.123 1.00 61.88 103 ARG A C 1
ATOM 865 O O . ARG A 1 103 ? -42.068 -0.521 56.014 1.00 61.88 103 ARG A O 1
ATOM 872 N N . MET A 1 104 ? -41.679 -0.955 53.849 1.00 59.59 104 MET A N 1
ATOM 873 C CA . MET A 1 104 ? -43.078 -0.752 53.443 1.00 59.59 104 MET A CA 1
ATOM 874 C C . MET A 1 104 ? -44.017 -1.825 54.003 1.00 59.59 104 MET A C 1
ATOM 876 O O . MET A 1 104 ? -45.161 -1.516 54.316 1.00 59.59 104 MET A O 1
ATOM 880 N N . ARG A 1 105 ? -43.548 -3.070 54.170 1.00 57.94 105 ARG A N 1
ATOM 881 C CA . ARG A 1 105 ? -44.338 -4.114 54.844 1.00 57.94 105 ARG A CA 1
ATOM 882 C C . ARG A 1 105 ? -44.532 -3.820 56.334 1.00 57.94 105 ARG A C 1
ATOM 884 O O . ARG A 1 105 ? -45.609 -4.081 56.851 1.00 57.94 105 ARG A O 1
ATOM 891 N N . ILE A 1 106 ? -43.529 -3.250 57.005 1.00 55.00 106 ILE A N 1
ATOM 892 C CA . ILE A 1 106 ? -43.589 -2.929 58.443 1.00 55.00 106 ILE A CA 1
ATOM 893 C C . ILE A 1 106 ? -44.404 -1.645 58.711 1.00 55.00 106 ILE A C 1
ATOM 895 O O . ILE A 1 106 ? -45.166 -1.595 59.668 1.00 55.00 106 ILE A O 1
ATOM 899 N N . GLY A 1 107 ? -44.326 -0.632 57.841 1.00 49.31 107 GLY A N 1
ATOM 900 C CA . GLY A 1 107 ? -44.985 0.673 58.016 1.00 49.31 107 GLY A CA 1
ATOM 901 C C . GLY A 1 107 ? -46.501 0.727 57.769 1.00 49.31 107 GLY A C 1
ATOM 902 O O . GLY A 1 107 ? -47.040 1.821 57.638 1.00 49.31 107 GLY A O 1
ATOM 9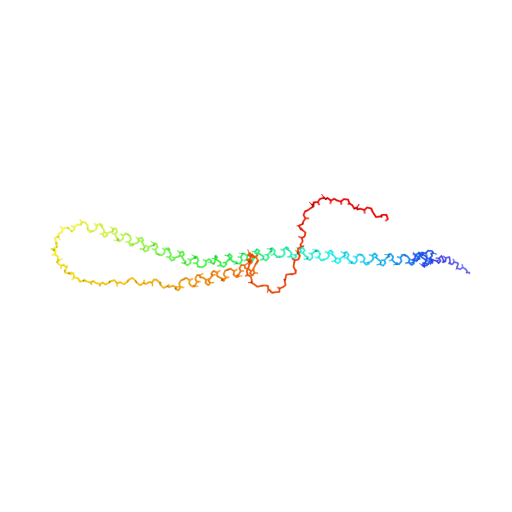03 N N . THR A 1 108 ? -47.197 -0.411 57.674 1.00 49.03 108 THR A N 1
ATOM 904 C CA . THR A 1 108 ? -48.668 -0.438 57.512 1.00 49.03 108 THR A CA 1
ATOM 905 C C . THR A 1 108 ? -49.441 -0.675 58.811 1.00 49.03 108 THR A C 1
ATOM 907 O O . THR A 1 108 ? -50.668 -0.626 58.775 1.00 49.03 108 THR A O 1
ATOM 910 N N . ASN A 1 109 ? -48.762 -0.857 59.951 1.00 48.78 109 ASN A N 1
ATOM 911 C CA . ASN A 1 109 ? -49.429 -1.248 61.199 1.00 48.78 109 ASN A CA 1
ATOM 912 C C . ASN A 1 109 ? -49.635 -0.149 62.253 1.00 48.78 109 ASN A C 1
ATOM 914 O O . ASN A 1 109 ? -50.411 -0.389 63.168 1.00 48.78 109 ASN A O 1
ATOM 918 N N . ASP A 1 110 ? -49.089 1.063 62.106 1.00 43.69 110 ASP A N 1
ATOM 919 C CA . ASP A 1 110 ? -49.233 2.094 63.148 1.00 43.69 110 ASP A CA 1
ATOM 920 C C . ASP A 1 110 ? -49.963 3.337 62.615 1.00 43.69 110 ASP A C 1
ATOM 922 O O . ASP A 1 110 ? -49.364 4.303 62.142 1.00 43.69 110 ASP A O 1
ATOM 926 N N . LYS A 1 111 ? -51.299 3.303 62.681 1.00 51.81 111 LYS A N 1
ATOM 927 C CA . LYS A 1 111 ? -52.152 4.496 62.589 1.00 51.81 111 LYS A CA 1
ATOM 928 C C . LYS A 1 111 ? -52.604 4.902 63.989 1.00 51.81 111 LYS A C 1
ATOM 930 O O . LYS A 1 111 ? -53.752 4.657 64.333 1.00 51.81 111 LYS A O 1
ATOM 935 N N . GLU A 1 112 ? -51.754 5.577 64.755 1.00 47.88 112 GLU A N 1
ATOM 936 C CA . GLU A 1 112 ? -52.216 6.367 65.902 1.00 47.88 112 GLU A CA 1
ATOM 937 C C . GLU A 1 112 ? -51.486 7.718 65.988 1.00 47.88 112 GLU A C 1
ATOM 939 O O . GLU A 1 112 ? -50.294 7.806 66.250 1.00 47.88 112 GLU A O 1
ATOM 944 N N . ASN A 1 113 ? -52.271 8.767 65.715 1.00 49.94 113 ASN A N 1
ATOM 945 C CA . ASN A 1 113 ? -52.278 10.107 66.307 1.00 49.94 113 ASN A CA 1
ATOM 946 C C . ASN A 1 113 ? -50.952 10.854 66.543 1.00 49.94 113 ASN A C 1
ATOM 948 O O . ASN A 1 113 ? -50.208 10.588 67.483 1.00 49.94 113 ASN A O 1
ATOM 952 N N . THR A 1 114 ? -50.763 11.973 65.831 1.00 51.12 114 THR A N 1
ATOM 953 C CA . THR A 1 114 ? -49.958 13.098 66.345 1.00 51.12 114 THR A CA 1
ATOM 954 C C . THR A 1 114 ? -50.549 14.443 65.884 1.00 51.12 114 THR A C 1
ATOM 956 O O . THR A 1 114 ? -50.989 14.534 64.735 1.00 51.12 114 THR A O 1
ATOM 959 N N . PRO A 1 115 ? -50.624 15.477 66.753 1.00 47.97 115 PRO A N 1
ATOM 960 C CA . PRO A 1 115 ? -51.383 16.694 66.490 1.00 47.97 115 PRO A CA 1
ATOM 961 C C . PRO A 1 115 ? -50.618 17.699 65.622 1.00 47.97 115 PRO A C 1
ATOM 963 O O . PRO A 1 115 ? -49.392 17.784 65.650 1.00 47.97 115 PRO A O 1
ATOM 966 N N . MET A 1 116 ? -51.397 18.487 64.879 1.00 47.81 116 MET A N 1
ATOM 967 C CA . MET A 1 116 ? -50.986 19.584 64.001 1.00 47.81 116 MET A CA 1
ATOM 968 C C . MET A 1 116 ? -50.063 20.595 64.700 1.00 47.81 116 MET A C 1
ATOM 970 O O . MET A 1 116 ? -50.520 21.449 65.458 1.00 47.81 116 MET A O 1
ATOM 974 N N . GLY A 1 117 ? -48.766 20.516 64.398 1.00 43.72 117 GLY A N 1
ATOM 975 C CA . GLY A 1 117 ? -47.770 21.532 64.729 1.00 43.72 117 GLY A CA 1
ATOM 976 C C . GLY A 1 117 ? -47.796 22.676 63.714 1.00 43.72 117 GLY A C 1
ATOM 977 O O . GLY A 1 117 ? -47.643 22.477 62.511 1.00 43.72 117 GLY A O 1
ATOM 978 N N . ASN A 1 118 ? -48.010 23.881 64.219 1.00 55.22 118 ASN A N 1
ATOM 979 C CA . ASN A 1 118 ? -47.947 25.165 63.534 1.00 55.22 118 ASN A CA 1
ATOM 980 C C . ASN A 1 118 ? -46.524 25.487 63.042 1.00 55.22 118 ASN A C 1
ATOM 982 O O . ASN A 1 118 ? -45.589 25.548 63.835 1.00 55.22 118 ASN A O 1
ATOM 986 N N . ILE A 1 119 ? -46.357 25.777 61.747 1.00 48.31 119 ILE A N 1
ATOM 987 C CA . ILE A 1 119 ? -45.105 26.342 61.224 1.00 48.31 119 ILE A CA 1
ATOM 988 C C . ILE A 1 119 ? -45.399 27.699 60.590 1.00 48.31 119 ILE A C 1
ATOM 990 O O . ILE A 1 119 ? -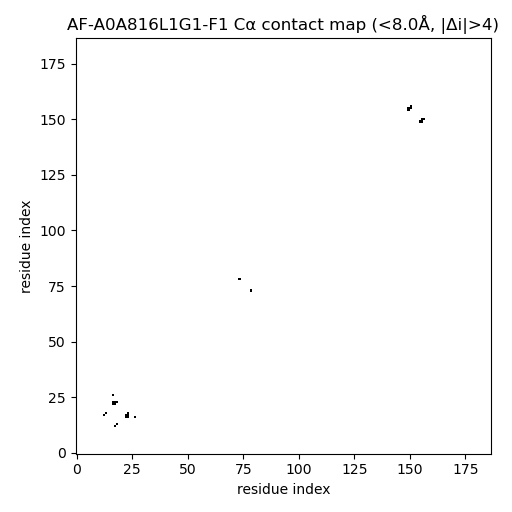45.947 27.814 59.495 1.00 48.31 119 ILE A O 1
ATOM 994 N N . THR A 1 120 ? -45.026 28.725 61.348 1.00 44.81 120 THR A N 1
ATOM 995 C CA . THR A 1 120 ? -44.932 30.128 60.952 1.00 44.81 120 THR A CA 1
ATOM 996 C C . THR A 1 120 ? -43.883 30.309 59.851 1.00 44.81 120 THR A C 1
ATOM 998 O O . THR A 1 120 ? -42.808 29.713 59.885 1.00 44.81 120 THR A O 1
ATOM 1001 N N . GLN A 1 121 ? -44.229 31.143 58.869 1.00 50.62 121 GLN A N 1
ATOM 1002 C CA . GLN A 1 121 ? -43.435 31.510 57.694 1.00 50.62 121 GLN A CA 1
ATOM 1003 C C . GLN A 1 121 ? -42.121 32.213 58.056 1.00 50.62 121 GLN A C 1
ATOM 1005 O O . GLN A 1 121 ? -42.123 33.028 58.967 1.00 50.62 121 GLN A O 1
ATOM 1010 N N . ASN A 1 122 ? -41.066 32.008 57.255 1.00 42.47 122 ASN A N 1
ATOM 1011 C CA . ASN A 1 122 ? -39.983 32.980 57.053 1.00 42.47 122 ASN A CA 1
ATOM 1012 C C . ASN A 1 122 ? -39.430 32.888 55.611 1.00 42.47 122 ASN A C 1
ATOM 1014 O O . ASN A 1 122 ? -38.661 31.998 55.266 1.00 42.47 122 ASN A O 1
ATOM 1018 N N . SER A 1 123 ? -39.960 33.776 54.766 1.00 47.19 123 SER A N 1
ATOM 1019 C CA . SER A 1 123 ? -39.255 34.719 53.878 1.00 47.19 123 SER A CA 1
ATOM 1020 C C . SER A 1 123 ? -38.001 34.320 53.053 1.00 47.19 123 SER A C 1
ATOM 1022 O O . SER A 1 123 ? -36.933 34.026 53.569 1.00 47.19 123 SER A O 1
ATOM 1024 N N . SER A 1 124 ? -38.122 34.624 51.748 1.00 48.41 124 SER A N 1
ATOM 1025 C CA . SER A 1 124 ? -37.188 35.441 50.939 1.00 48.41 124 SER A CA 1
ATOM 1026 C C . SER A 1 124 ? -35.929 34.804 50.311 1.00 48.41 124 SER A C 1
ATOM 1028 O O . SER A 1 124 ? -35.006 34.373 50.989 1.00 48.41 124 SER A O 1
ATOM 1030 N N . ILE A 1 125 ? -35.857 34.857 48.972 1.00 40.41 125 ILE A N 1
ATOM 1031 C CA . ILE A 1 125 ? -34.944 35.690 48.148 1.00 40.41 125 ILE A CA 1
ATOM 1032 C C . ILE A 1 125 ? -34.757 35.033 46.765 1.00 40.41 125 ILE A C 1
ATOM 1034 O O . ILE A 1 125 ? -34.257 33.921 46.613 1.00 40.41 125 ILE A O 1
ATOM 1038 N N . THR A 1 126 ? -35.126 35.793 45.738 1.00 54.00 126 THR A N 1
ATOM 1039 C CA . THR A 1 126 ? -34.693 35.689 44.340 1.00 54.00 126 THR A CA 1
ATOM 1040 C C . THR A 1 126 ? -33.169 35.654 44.206 1.00 54.00 126 THR A C 1
ATOM 1042 O O . THR A 1 126 ? -32.525 36.603 44.635 1.00 54.00 126 THR A O 1
ATOM 1045 N N . ASN A 1 127 ? -32.594 34.654 43.530 1.00 41.75 127 ASN A N 1
ATOM 1046 C CA . ASN A 1 127 ? -31.304 34.789 42.834 1.00 41.75 127 ASN A CA 1
ATOM 1047 C C . ASN A 1 127 ? -31.108 33.645 41.824 1.00 41.75 127 ASN A C 1
ATOM 1049 O O . ASN A 1 127 ? -30.525 32.607 42.125 1.00 41.75 127 ASN A O 1
ATOM 1053 N N . VAL A 1 128 ? -31.589 33.841 40.594 1.00 46.12 128 VAL A N 1
ATOM 1054 C CA . VAL A 1 128 ? -31.154 33.046 39.436 1.00 46.12 128 VAL A CA 1
ATOM 1055 C C . VAL A 1 128 ? -29.802 33.598 38.991 1.00 46.12 128 VAL A C 1
ATOM 1057 O O . VAL A 1 128 ? -29.727 34.636 38.337 1.00 46.12 128 VAL A O 1
ATOM 1060 N N . SER A 1 129 ? -28.715 32.934 39.377 1.00 52.12 129 SER A N 1
ATOM 1061 C CA . SER A 1 129 ? -27.394 33.223 38.817 1.00 52.12 129 SER A CA 1
ATOM 1062 C C . SER A 1 129 ? -27.382 32.868 37.320 1.00 52.12 129 SER A C 1
ATOM 1064 O O . SER A 1 129 ? -27.816 31.768 36.965 1.00 52.12 129 SER A O 1
ATOM 1066 N N . PRO A 1 130 ? -26.883 33.734 36.418 1.00 55.94 130 PRO A N 1
ATOM 1067 C CA . PRO A 1 130 ? -26.720 33.357 35.020 1.00 55.94 130 PRO A CA 1
ATOM 1068 C C . PRO A 1 130 ? -25.648 32.265 34.907 1.00 55.94 130 PRO A C 1
ATOM 1070 O O . PRO A 1 130 ? -24.563 32.380 35.483 1.00 55.94 130 PRO A O 1
ATOM 1073 N N . LEU A 1 131 ? -25.957 31.191 34.170 1.00 56.38 131 LEU A N 1
ATOM 1074 C CA . LEU A 1 131 ? -25.025 30.089 33.919 1.00 56.38 131 LEU A CA 1
ATOM 1075 C C . LEU A 1 131 ? -23.681 30.624 33.378 1.00 56.38 131 LEU A C 1
ATOM 1077 O O . LEU A 1 131 ? -23.669 31.459 32.469 1.00 56.38 131 LEU A O 1
ATOM 1081 N N . PRO A 1 132 ? -22.533 30.125 33.867 1.00 50.62 132 PRO A N 1
ATOM 1082 C CA . PRO A 1 132 ? -21.233 30.621 33.443 1.00 50.62 132 PRO A CA 1
ATOM 1083 C C . PRO A 1 132 ? -20.933 30.242 31.982 1.00 50.62 132 PRO A C 1
ATOM 1085 O O . PRO A 1 132 ? -20.789 29.070 31.632 1.00 50.62 132 PRO A O 1
ATOM 1088 N N . ASN A 1 133 ? -20.725 31.264 31.145 1.00 54.97 133 ASN A N 1
ATOM 1089 C CA . ASN A 1 133 ? -20.330 31.220 29.725 1.00 54.97 133 ASN A CA 1
ATOM 1090 C C . ASN A 1 133 ? -19.025 30.444 29.405 1.00 54.97 133 ASN A C 1
ATOM 1092 O O . ASN A 1 133 ? -18.578 30.426 28.262 1.00 54.97 133 ASN A O 1
ATOM 1096 N N . ARG A 1 134 ? -18.374 29.780 30.366 1.00 52.31 134 ARG A N 1
ATOM 1097 C CA . ARG A 1 134 ? -17.114 29.045 30.132 1.00 52.31 134 ARG A CA 1
ATOM 1098 C C . ARG A 1 134 ? -17.283 27.819 29.233 1.00 52.31 134 ARG A C 1
ATOM 1100 O O . ARG A 1 134 ? -16.395 27.530 28.431 1.00 52.31 134 ARG A O 1
ATOM 1107 N N . LEU A 1 135 ? -18.434 27.146 29.309 1.00 54.81 135 LEU A N 1
ATOM 1108 C CA . LEU A 1 135 ? -18.731 25.965 28.489 1.00 54.81 135 LEU A CA 1
ATOM 1109 C C . LEU A 1 135 ? -18.755 26.290 26.987 1.00 54.81 135 LEU A C 1
ATOM 1111 O O . LEU A 1 135 ? -18.336 25.476 26.164 1.00 54.81 135 LEU A O 1
ATOM 1115 N N . THR A 1 136 ? -19.187 27.498 26.612 1.00 58.72 136 THR A N 1
ATOM 1116 C CA . THR A 1 136 ? -19.325 27.893 25.203 1.00 58.72 136 THR A CA 1
ATOM 1117 C C . THR A 1 136 ? -17.979 28.234 24.560 1.00 58.72 136 THR A C 1
ATOM 1119 O O . THR A 1 136 ? -17.773 27.927 23.384 1.00 58.72 136 THR A O 1
ATOM 1122 N N . HIS A 1 137 ? -17.028 28.786 25.321 1.00 59.22 137 HIS A N 1
ATOM 1123 C CA . HIS A 1 137 ? -15.672 29.069 24.840 1.00 59.22 137 HIS A CA 1
ATOM 1124 C C . HIS A 1 137 ? -14.842 27.798 24.647 1.00 59.22 137 HIS A C 1
ATOM 1126 O O . HIS A 1 137 ? -14.185 27.661 23.615 1.00 59.22 137 HIS A O 1
ATOM 1132 N N . GLN A 1 138 ? -14.929 26.840 25.574 1.00 67.19 138 GLN A N 1
ATOM 1133 C CA . GLN A 1 138 ? -14.242 25.553 25.442 1.00 67.19 138 GLN A CA 1
ATOM 1134 C C . GLN A 1 138 ? -14.813 24.734 24.275 1.00 67.19 138 GLN A C 1
ATOM 1136 O O . GLN A 1 138 ? -14.062 24.197 23.462 1.00 67.19 138 GLN A O 1
ATOM 1141 N N . ALA A 1 139 ? -16.141 24.721 24.119 1.00 68.31 139 ALA A N 1
ATOM 1142 C CA . ALA A 1 139 ? -16.792 24.081 22.980 1.00 68.31 139 ALA A CA 1
ATOM 1143 C C . ALA A 1 139 ? -16.435 24.754 21.639 1.00 68.31 139 ALA A C 1
ATOM 1145 O O . ALA A 1 139 ? -16.254 24.065 20.633 1.00 68.31 139 ALA A O 1
ATOM 1146 N N . ARG A 1 140 ? -16.291 26.089 21.600 1.00 67.69 140 ARG A N 1
ATOM 1147 C CA . ARG A 1 140 ? -15.801 26.811 20.410 1.00 67.69 140 ARG A CA 1
ATOM 1148 C C . ARG A 1 140 ? -14.347 26.481 20.088 1.00 67.69 140 ARG A C 1
ATOM 1150 O O . ARG A 1 140 ? -14.037 26.279 18.916 1.00 67.69 140 ARG A O 1
ATOM 1157 N N . ALA A 1 141 ? -13.479 26.413 21.096 1.00 71.06 141 ALA A N 1
ATOM 1158 C CA . ALA A 1 141 ? -12.072 26.064 20.920 1.00 71.06 141 ALA A CA 1
ATOM 1159 C C . ALA A 1 141 ? -11.920 24.644 20.354 1.00 71.06 141 ALA A C 1
ATOM 1161 O O . ALA A 1 141 ? -11.293 24.473 19.309 1.00 71.06 141 ALA A O 1
ATOM 1162 N N . ALA A 1 142 ? -12.613 23.664 20.944 1.00 74.25 142 ALA A N 1
ATOM 1163 C CA . ALA A 1 142 ? -12.610 22.279 20.473 1.00 74.25 142 ALA A CA 1
ATOM 1164 C C . ALA A 1 142 ? -13.126 22.150 19.027 1.00 74.25 142 ALA A C 1
ATOM 1166 O O . ALA A 1 142 ? -12.553 21.434 18.210 1.00 74.25 142 ALA A O 1
ATOM 1167 N N . ARG A 1 143 ? -14.180 22.894 18.656 1.00 77.94 143 ARG A N 1
ATOM 1168 C CA . ARG A 1 143 ? -14.684 22.913 17.269 1.00 77.94 143 ARG A CA 1
ATOM 1169 C C . ARG A 1 143 ? -13.665 23.480 16.278 1.00 77.94 143 ARG A C 1
ATOM 1171 O O . ARG A 1 143 ? -13.583 22.983 15.156 1.00 77.94 143 ARG A O 1
ATOM 1178 N N . LYS A 1 144 ? -12.900 24.502 16.674 1.00 77.62 144 LYS A N 1
ATOM 1179 C CA . LYS A 1 144 ? -11.860 25.113 15.832 1.00 77.62 144 LYS A CA 1
ATOM 1180 C C . LYS A 1 144 ? -10.674 24.165 15.636 1.00 77.62 144 LYS A C 1
ATOM 1182 O O . LYS A 1 144 ? -10.183 24.033 14.521 1.00 77.62 144 LYS A O 1
ATOM 1187 N N . GLU A 1 145 ? -10.280 23.461 16.690 1.00 77.38 145 GLU A N 1
ATOM 1188 C CA . GLU A 1 145 ? -9.225 22.446 16.652 1.00 77.38 145 GLU A CA 1
ATOM 1189 C C . GLU A 1 145 ? -9.604 21.258 15.753 1.00 77.38 145 GLU A C 1
ATOM 1191 O O . GLU A 1 145 ? -8.850 20.891 14.855 1.00 77.38 145 GLU A O 1
ATOM 1196 N N . ILE A 1 146 ? -10.825 20.727 15.899 1.00 79.56 146 ILE A N 1
ATOM 1197 C CA . ILE A 1 146 ? -11.339 19.643 15.046 1.00 79.56 146 ILE A CA 1
ATOM 1198 C C . ILE A 1 146 ? -11.365 20.065 13.572 1.00 79.56 146 ILE A C 1
ATOM 1200 O O . ILE A 1 146 ? -11.033 19.269 12.692 1.00 79.56 146 ILE A O 1
ATOM 1204 N N . LEU A 1 147 ? -11.767 21.306 13.285 1.00 76.94 147 LEU A N 1
ATOM 1205 C CA . LEU A 1 147 ? -11.794 21.823 11.919 1.00 76.94 147 LEU A CA 1
ATOM 1206 C C . LEU A 1 147 ? -10.381 21.954 11.331 1.00 76.94 147 LEU A C 1
ATOM 1208 O O . LEU A 1 147 ? -10.177 21.587 10.176 1.00 76.94 147 LEU A O 1
ATOM 1212 N N . ASN A 1 148 ? -9.412 22.425 12.118 1.00 73.19 148 ASN A N 1
ATOM 1213 C CA . ASN A 1 148 ? -8.015 22.505 11.691 1.00 73.19 148 ASN A CA 1
ATOM 1214 C C . ASN A 1 148 ? -7.431 21.117 11.420 1.00 73.19 148 ASN A C 1
ATOM 1216 O O . ASN A 1 148 ? -6.878 20.899 10.346 1.00 73.19 148 ASN A O 1
ATOM 1220 N N . ASN A 1 149 ? -7.648 20.155 12.318 1.00 74.56 149 ASN A N 1
ATOM 1221 C CA . ASN A 1 149 ? -7.155 18.789 12.140 1.00 74.56 149 ASN A CA 1
ATOM 1222 C C . ASN A 1 149 ? -7.724 18.146 10.870 1.00 74.56 149 ASN A C 1
ATOM 1224 O O . ASN A 1 149 ? -6.988 17.487 10.145 1.00 74.56 149 ASN A O 1
ATOM 1228 N N . LYS A 1 150 ? -9.001 18.401 10.545 1.00 74.88 150 LYS A N 1
ATOM 1229 C CA . LYS A 1 150 ? -9.636 17.947 9.294 1.00 74.88 150 LYS A CA 1
ATOM 1230 C C . LYS A 1 150 ? -9.045 18.589 8.035 1.00 74.88 150 LYS A C 1
ATOM 1232 O O . LYS A 1 150 ? -9.013 17.925 7.000 1.00 74.88 150 LYS A O 1
ATOM 1237 N N . ARG A 1 151 ? -8.576 19.841 8.103 1.00 75.12 151 ARG A N 1
ATOM 1238 C CA . ARG A 1 151 ? -7.862 20.494 6.990 1.00 75.12 151 ARG A CA 1
ATOM 1239 C C . ARG A 1 151 ? -6.477 19.888 6.784 1.00 75.12 151 ARG A C 1
ATOM 1241 O O . ARG A 1 151 ? -6.145 19.575 5.648 1.00 75.12 151 ARG A O 1
ATOM 1248 N N . THR A 1 152 ? -5.723 19.651 7.859 1.00 70.88 152 THR A N 1
ATOM 1249 C CA . THR A 1 152 ? -4.378 19.046 7.798 1.00 70.88 152 THR A CA 1
ATOM 1250 C C . THR A 1 152 ? -4.385 17.677 7.115 1.00 70.88 152 THR A C 1
ATOM 1252 O O . THR A 1 152 ? -3.452 17.341 6.397 1.00 70.88 152 THR A O 1
ATOM 1255 N N . ILE A 1 153 ? -5.457 16.900 7.291 1.00 69.50 153 ILE A N 1
ATOM 1256 C CA . ILE A 1 153 ? -5.615 15.569 6.679 1.00 69.50 153 ILE A CA 1
ATOM 1257 C C . ILE A 1 153 ? -6.426 15.578 5.370 1.00 69.50 153 ILE A C 1
ATOM 1259 O O . ILE A 1 153 ? -6.819 14.518 4.889 1.00 69.50 153 ILE A O 1
ATOM 1263 N N . GLY A 1 154 ? -6.712 16.755 4.800 1.00 66.75 154 GLY A N 1
ATOM 1264 C CA . GLY A 1 154 ? -7.356 16.891 3.486 1.00 66.75 154 GLY A CA 1
ATOM 1265 C C . GLY A 1 154 ? -8.841 16.508 3.424 1.00 66.75 154 GLY A C 1
ATOM 1266 O O . GLY A 1 154 ? -9.374 16.319 2.335 1.00 66.75 154 GLY A O 1
ATOM 1267 N N . LEU A 1 155 ? -9.539 16.402 4.561 1.00 64.12 155 LEU A N 1
ATOM 1268 C CA . LEU A 1 155 ? -10.953 15.992 4.606 1.00 64.12 155 LEU A CA 1
ATOM 1269 C C . LEU A 1 155 ? -11.944 17.133 4.332 1.00 64.12 155 LEU A C 1
ATOM 1271 O O . LEU A 1 155 ? -13.126 16.874 4.111 1.00 64.12 155 LEU A O 1
ATOM 1275 N N . THR A 1 156 ? -11.506 18.393 4.374 1.00 60.00 156 THR A N 1
ATOM 1276 C CA . THR A 1 156 ? -12.360 19.551 4.065 1.00 60.00 156 THR A CA 1
ATOM 1277 C C . THR A 1 156 ? -11.577 20.644 3.340 1.00 60.00 156 THR A C 1
ATOM 1279 O O . THR A 1 156 ? -10.596 21.148 3.884 1.00 60.00 156 THR A O 1
ATOM 1282 N N . THR A 1 157 ? -12.053 21.085 2.175 1.00 59.31 157 THR A N 1
ATOM 1283 C CA . THR A 1 157 ? -11.518 22.227 1.412 1.00 59.31 157 THR A CA 1
ATOM 1284 C C . THR A 1 157 ? -12.393 23.462 1.658 1.00 59.31 157 THR A C 1
ATOM 1286 O O . THR A 1 157 ? -13.305 23.768 0.892 1.00 59.31 157 THR A O 1
ATOM 1289 N N . SER A 1 158 ? -12.210 24.145 2.789 1.00 50.50 158 SER A N 1
ATOM 1290 C CA . SER A 1 158 ? -12.967 25.374 3.067 1.00 50.50 158 SER A CA 1
ATOM 1291 C C . SER A 1 158 ? -12.224 26.593 2.518 1.00 50.50 158 SER A C 1
ATOM 1293 O O . SER A 1 158 ? -11.159 26.956 3.014 1.00 50.50 158 SER A O 1
ATOM 1295 N N . ASN A 1 159 ? -12.831 27.233 1.519 1.00 53.56 159 ASN A N 1
ATOM 1296 C CA . ASN A 1 159 ? -12.351 28.439 0.845 1.00 53.56 159 ASN A CA 1
ATOM 1297 C C . ASN A 1 159 ? -12.542 29.692 1.718 1.00 53.56 159 ASN A C 1
ATOM 1299 O O . ASN A 1 159 ? -13.515 30.430 1.552 1.00 53.56 159 ASN A O 1
ATOM 1303 N N . ARG A 1 160 ? -11.634 29.950 2.664 1.00 46.47 160 ARG A N 1
ATOM 1304 C CA . ARG A 1 160 ? -11.478 31.286 3.269 1.00 46.47 160 ARG A CA 1
ATOM 1305 C C . ARG A 1 160 ? -10.089 31.426 3.901 1.00 46.47 160 ARG A C 1
ATOM 1307 O O . ARG A 1 160 ? -9.943 31.040 5.054 1.00 46.47 160 ARG A O 1
ATOM 1314 N N . GLY A 1 161 ? -9.139 31.945 3.104 1.00 41.47 161 GLY A N 1
ATOM 1315 C CA . GLY A 1 161 ? -7.829 32.546 3.452 1.00 41.47 161 GLY A CA 1
ATOM 1316 C C . GLY A 1 161 ? -6.917 31.737 4.389 1.00 41.47 161 GLY A C 1
ATOM 1317 O O . GLY A 1 161 ? -7.318 31.364 5.479 1.00 41.47 161 GLY A O 1
ATOM 1318 N N . THR A 1 162 ? -5.668 31.429 4.073 1.00 36.72 162 THR A N 1
ATOM 1319 C CA . THR A 1 162 ? -4.645 32.191 3.353 1.00 36.72 162 THR A CA 1
ATOM 1320 C C . THR A 1 162 ? -3.876 31.262 2.423 1.00 36.72 162 THR A C 1
ATOM 1322 O O . THR A 1 162 ? -3.498 30.156 2.801 1.00 36.72 162 THR A O 1
ATOM 1325 N N . ILE A 1 163 ? -3.679 31.746 1.201 1.00 51.47 163 ILE A N 1
ATOM 1326 C CA . ILE A 1 163 ? -2.637 31.302 0.281 1.00 51.47 163 ILE A CA 1
ATOM 1327 C C . ILE A 1 163 ? -1.315 31.451 1.029 1.00 51.47 163 ILE A C 1
ATOM 1329 O O . ILE A 1 163 ? -1.062 32.539 1.534 1.00 51.47 163 ILE A O 1
ATOM 1333 N N . ASP A 1 164 ? -0.561 30.363 1.172 1.00 45.19 164 ASP A N 1
ATOM 1334 C CA . ASP A 1 164 ? 0.891 30.373 1.000 1.00 45.19 164 ASP A CA 1
ATOM 1335 C C . ASP A 1 164 ? 1.472 28.955 1.162 1.00 45.19 164 ASP A C 1
ATOM 1337 O O . ASP A 1 164 ? 1.303 28.292 2.183 1.00 45.19 164 ASP A O 1
ATOM 1341 N N . TYR A 1 165 ? 2.181 28.549 0.106 1.00 41.03 165 TYR A N 1
ATOM 1342 C CA . TYR A 1 165 ? 3.059 27.385 -0.067 1.00 41.03 165 TYR A CA 1
ATOM 1343 C C . TYR A 1 165 ? 2.463 26.035 -0.525 1.00 41.03 165 TYR A C 1
ATOM 1345 O O . TYR A 1 165 ? 1.970 25.220 0.249 1.00 41.03 165 TYR A O 1
ATOM 1353 N N . GLN A 1 166 ? 2.718 25.793 -1.823 1.00 42.34 166 GLN A N 1
ATOM 1354 C CA . GLN A 1 166 ? 2.981 24.508 -2.495 1.00 42.34 166 GLN A CA 1
ATOM 1355 C C . GLN A 1 166 ? 1.763 23.657 -2.899 1.00 42.34 166 GLN A C 1
ATOM 1357 O O . GLN A 1 166 ? 1.585 22.523 -2.468 1.00 42.34 166 GLN A O 1
ATOM 1362 N N . GLU A 1 167 ? 0.974 24.178 -3.844 1.00 38.25 167 GLU A N 1
ATOM 1363 C CA . GLU A 1 167 ? 0.093 23.376 -4.700 1.00 38.25 167 GLU A CA 1
ATOM 1364 C C . GLU A 1 167 ? 0.875 22.947 -5.962 1.00 38.25 167 GLU A C 1
ATOM 1366 O O . GLU A 1 167 ? 0.830 23.597 -7.002 1.00 38.25 167 GLU A O 1
ATOM 1371 N N . THR A 1 168 ? 1.642 21.858 -5.869 1.00 49.91 168 THR A N 1
ATOM 1372 C CA . THR A 1 168 ? 2.213 21.154 -7.034 1.00 49.91 168 THR A CA 1
ATOM 1373 C C . THR A 1 168 ? 1.694 19.724 -7.080 1.00 49.91 168 THR A C 1
ATOM 1375 O O . THR A 1 168 ? 2.449 18.762 -7.036 1.00 49.91 168 THR A O 1
ATOM 1378 N N . ILE A 1 169 ? 0.373 19.559 -7.179 1.00 40.31 169 ILE A N 1
ATOM 1379 C CA . ILE A 1 169 ? -0.210 18.268 -7.561 1.00 40.31 169 ILE A CA 1
ATOM 1380 C C . ILE A 1 169 ? -1.246 18.495 -8.662 1.00 40.31 169 ILE A C 1
ATOM 1382 O O . ILE A 1 169 ? -2.383 18.890 -8.427 1.00 40.31 169 ILE A O 1
ATOM 1386 N N . SER A 1 170 ? -0.783 18.253 -9.888 1.00 39.97 170 SER A N 1
ATOM 1387 C CA . SER A 1 170 ? -1.510 17.649 -11.004 1.00 39.97 170 SER A CA 1
ATOM 1388 C C . SER A 1 170 ? -3.016 17.916 -11.086 1.00 39.97 170 SER A C 1
ATOM 1390 O O . SER A 1 170 ? -3.841 17.084 -10.713 1.00 39.97 170 SER A O 1
ATOM 1392 N N . ARG A 1 171 ? -3.383 19.025 -11.741 1.00 40.59 171 ARG A N 1
ATOM 1393 C CA . ARG A 1 171 ? -4.660 19.126 -12.462 1.00 40.59 171 ARG A CA 1
ATOM 1394 C C . ARG A 1 171 ? -4.626 18.191 -13.677 1.00 40.59 171 ARG A C 1
ATOM 1396 O O . ARG A 1 171 ? -4.370 18.618 -14.800 1.00 40.59 171 ARG A O 1
ATOM 1403 N N . SER A 1 172 ? -4.879 16.908 -13.449 1.00 39.66 172 SER A N 1
ATOM 1404 C CA . SER A 1 172 ? -5.170 15.948 -14.507 1.00 39.66 172 SER A CA 1
ATOM 1405 C C . SER A 1 172 ? -6.580 16.190 -15.068 1.00 39.66 172 SER A C 1
ATOM 1407 O O . SER A 1 172 ? -7.596 16.127 -14.382 1.00 39.66 172 SER A O 1
ATOM 1409 N N . THR A 1 173 ? -6.614 16.534 -16.355 1.00 45.66 173 THR A N 1
ATOM 1410 C CA . THR A 1 173 ? -7.568 16.033 -17.359 1.00 45.66 173 THR A CA 1
ATOM 1411 C C . THR A 1 173 ? -9.025 15.833 -16.929 1.00 45.66 173 THR A C 1
ATOM 1413 O O . THR A 1 173 ? -9.471 14.711 -16.715 1.00 45.66 173 THR A O 1
ATOM 1416 N N . LEU A 1 174 ? -9.822 16.902 -16.965 1.00 45.41 174 LEU A N 1
ATOM 1417 C CA . LEU A 1 174 ? -11.277 16.800 -17.131 1.00 45.41 174 LEU A CA 1
ATOM 1418 C C . LEU A 1 174 ? -11.822 18.025 -17.880 1.00 45.41 174 LEU A C 1
ATOM 1420 O O . LEU A 1 174 ? -12.431 18.928 -17.312 1.00 45.41 174 LEU A O 1
ATOM 1424 N N . ARG A 1 175 ? -11.645 18.042 -19.206 1.00 39.09 175 ARG A N 1
ATOM 1425 C CA . ARG A 1 175 ? -12.566 18.767 -20.091 1.00 39.09 175 ARG A CA 1
ATOM 1426 C C . ARG A 1 175 ? -12.945 17.872 -21.264 1.00 39.09 175 ARG A C 1
ATOM 1428 O O . ARG A 1 175 ? -12.162 17.629 -22.175 1.00 39.09 175 ARG A O 1
ATOM 1435 N N . LYS A 1 176 ? -14.157 17.322 -21.162 1.00 42.75 176 LYS A N 1
ATOM 1436 C CA . LYS A 1 176 ? -14.820 16.521 -22.191 1.00 42.75 176 LYS A CA 1
ATOM 1437 C C . LYS A 1 176 ? -14.934 17.311 -23.501 1.00 42.75 176 LYS A C 1
ATOM 1439 O O . LYS A 1 176 ? -15.148 18.521 -23.497 1.00 42.75 176 LYS A O 1
ATOM 1444 N N . ARG A 1 177 ? -14.819 16.564 -24.599 1.00 39.91 177 ARG A N 1
ATOM 1445 C CA . ARG A 1 177 ? -14.988 16.964 -26.000 1.00 39.91 177 ARG A CA 1
ATOM 1446 C C . ARG A 1 177 ? -16.243 17.823 -26.224 1.00 39.91 177 ARG A C 1
ATOM 1448 O O . ARG A 1 177 ? -17.331 17.437 -25.806 1.00 39.91 177 ARG A O 1
ATOM 1455 N N . LYS A 1 178 ? -16.096 18.908 -26.989 1.00 41.84 178 LYS A N 1
ATOM 1456 C CA . LYS A 1 178 ? -17.160 19.482 -27.824 1.00 41.84 178 LYS A CA 1
ATOM 1457 C C . LYS A 1 178 ? -16.549 19.773 -29.198 1.00 41.84 178 LYS A C 1
ATOM 1459 O O . LYS A 1 178 ? -15.672 20.616 -29.323 1.00 41.84 178 LYS A O 1
ATOM 1464 N N . THR A 1 179 ? -16.946 18.983 -30.186 1.00 45.47 179 THR A N 1
ATOM 1465 C CA . THR A 1 179 ? -16.620 19.106 -31.613 1.00 45.47 179 THR A CA 1
ATOM 1466 C C . THR A 1 179 ? -17.303 20.330 -32.211 1.00 45.47 179 THR A C 1
ATOM 1468 O O . THR A 1 179 ? -18.528 20.306 -32.222 1.00 45.47 179 THR A O 1
ATOM 1471 N N . ILE A 1 180 ? -16.567 21.324 -32.734 1.00 40.09 180 ILE A N 1
ATOM 1472 C CA . ILE A 1 180 ? -17.004 22.239 -33.817 1.00 40.09 180 ILE A CA 1
ATOM 1473 C C . ILE A 1 180 ? -15.755 22.848 -34.496 1.00 40.09 180 ILE A C 1
ATOM 1475 O O . ILE A 1 180 ? -14.924 23.423 -33.801 1.00 40.09 180 ILE A O 1
ATOM 1479 N N . GLY A 1 181 ? -15.674 22.785 -35.833 1.00 37.25 181 GLY A N 1
ATOM 1480 C CA . GLY A 1 181 ? -15.005 23.819 -36.642 1.00 37.25 181 GLY A CA 1
ATOM 1481 C C . GLY A 1 181 ? -13.774 23.394 -37.448 1.00 37.25 181 GLY A C 1
ATOM 1482 O O . GLY A 1 181 ? -12.679 23.283 -36.913 1.00 37.25 181 GLY A O 1
ATOM 1483 N N . THR A 1 182 ? -13.976 23.215 -38.751 1.00 48.91 182 THR A N 1
ATOM 1484 C CA . THR A 1 182 ? -12.998 23.068 -39.844 1.00 48.91 182 THR A CA 1
ATOM 1485 C C . THR A 1 182 ? -11.917 24.170 -39.836 1.00 48.91 182 THR A C 1
ATOM 1487 O O . THR A 1 182 ? -12.257 25.318 -39.550 1.00 48.91 182 THR A O 1
ATOM 1490 N N . PRO A 1 183 ? -10.643 23.893 -40.187 1.00 52.16 183 PRO A N 1
ATOM 1491 C CA . PRO A 1 183 ? -9.637 24.945 -40.357 1.00 52.16 183 PRO A CA 1
ATOM 1492 C C . PRO A 1 183 ? -9.817 25.687 -41.700 1.00 52.16 183 PRO A C 1
ATOM 1494 O O . PRO A 1 183 ? -10.158 25.043 -42.696 1.00 52.16 183 PRO A O 1
ATOM 1497 N N . PRO A 1 184 ? -9.584 27.013 -41.772 1.00 45.50 184 PRO A N 1
ATOM 1498 C CA . PRO A 1 184 ? -9.572 27.722 -43.043 1.00 45.50 184 PRO A CA 1
ATOM 1499 C C . PRO A 1 184 ? -8.290 27.400 -43.822 1.00 45.50 184 PRO A C 1
A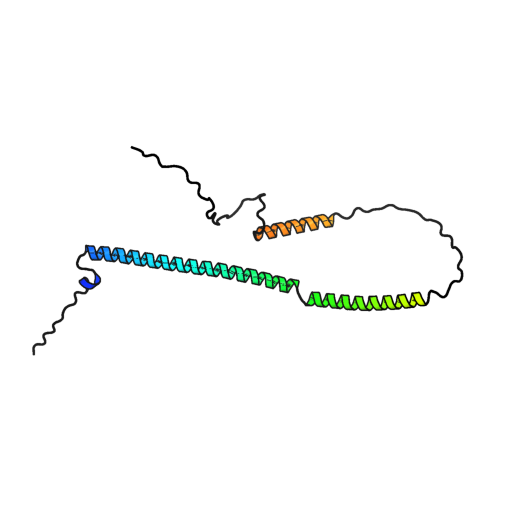TOM 1501 O O . PRO A 1 184 ? -7.186 27.405 -43.278 1.00 45.50 184 PRO A O 1
ATOM 1504 N N . SER A 1 185 ? -8.470 27.126 -45.113 1.00 45.91 185 SER A N 1
ATOM 1505 C CA . SER A 1 185 ? -7.412 27.120 -46.122 1.00 45.91 185 SER A CA 1
ATOM 1506 C C . SER A 1 185 ? -6.881 28.545 -46.279 1.00 45.91 185 SER A C 1
ATOM 1508 O O . SER A 1 185 ? -7.658 29.488 -46.427 1.00 45.91 185 SER A O 1
ATOM 1510 N N . VAL A 1 186 ? -5.559 28.690 -46.226 1.00 49.59 186 VAL A N 1
ATOM 1511 C CA . VAL A 1 186 ? -4.866 29.917 -46.616 1.00 49.59 186 VAL A CA 1
ATOM 1512 C C . VAL A 1 186 ? -4.151 29.599 -47.924 1.00 49.59 186 VAL A C 1
ATOM 1514 O O . VAL A 1 186 ? -3.295 28.713 -47.950 1.00 49.59 186 VAL A O 1
ATOM 1517 N N . ASN A 1 187 ? -4.603 30.256 -48.992 1.00 45.62 187 ASN A N 1
ATOM 1518 C CA . ASN A 1 187 ? -3.871 30.399 -50.250 1.00 45.62 187 ASN A CA 1
ATOM 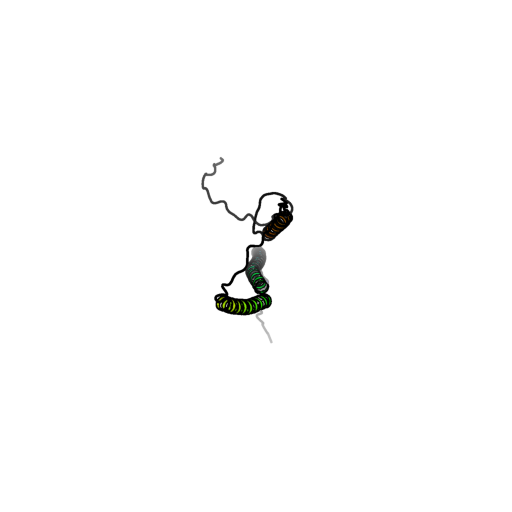1519 C C . ASN A 1 187 ? -2.685 31.342 -50.053 1.00 45.62 187 ASN A C 1
ATOM 1521 O O . ASN A 1 187 ? -2.865 32.336 -49.311 1.00 45.62 187 ASN A O 1
#

Mean predicted aligned error: 22.66 Å

Secondary structure (DSSP, 8-state):
-----------HHHHHH-SSHHHHHHHHHHHHHHHHHHHHHHHHHHHHHHHHHHHHHHHHHHHHHHHHHHHHHT-HHHHHHHHHHHHHHHHHHHHHHHHHHHHHHHTTS-------------------PPPPTHHHHHHHHHHHHHHHHHHHTTS-----S---S---S------------PPPP--

Solvent-accessible surface area (backbone atoms only — not comparable to full-atom values): 12149 Å² total; per-residue (Å²): 142,83,88,82,74,84,70,77,74,75,60,65,61,49,80,76,36,46,95,43,73,67,55,29,50,53,48,53,51,50,52,53,51,49,52,52,50,52,51,54,52,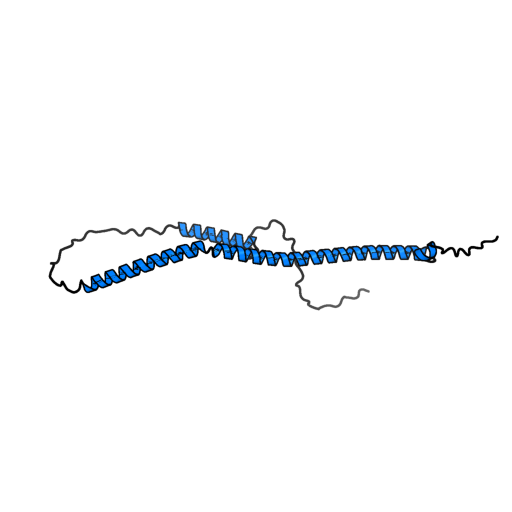52,53,50,54,51,50,52,52,52,52,54,51,51,58,54,50,51,52,51,53,54,52,50,54,53,51,51,51,49,51,63,77,56,41,60,64,63,57,50,51,52,51,51,52,53,53,53,51,52,52,54,51,49,53,52,48,54,54,47,53,53,48,59,66,62,71,73,75,80,90,75,89,82,82,92,77,87,80,82,86,83,84,92,82,94,78,88,74,78,80,75,69,60,63,60,55,55,54,50,50,54,54,52,51,54,52,51,55,35,42,78,71,68,76,52,91,77,95,69,86,76,92,82,88,82,92,84,75,80,90,73,87,84,78,82,89,79,92,82,85,83,83,82,86,81,131

Foldseek 3Di:
DDDDPPPPPPPVCCVQQNDDPVSSVVVVVVVVVVVVVVVVVVVVVVVVVVVVVVVVVVVVVVVVVVVVVVCVVPVVVVVVVVVVVVVVVVVVVVVVVVVVVVVVVVPPPDPDDDDDDDDDDDDDDDDDDPDDPPVVVVVVVVVVVVVVVCVVVPNDDDPDDDDDDDPPDDPDDDDDDDDDDDDDDDD

Organism: Brassica napus (NCBI:txid3708)

Radius of gyration: 45.35 Å; Cα contacts (8 Å, |Δi|>4): 13; chains: 1; bounding box: 110×67×117 Å

Sequence (187 aa):
MAFNRDLKLKKPIIEDYSYSLEEAFNKGKNETRDRYRAMLFMYQNQLEAITAKHDEEREVYRVQGKLELLKELFKKDARRKEKNKLKTELVLAKEKMDGSMLRMRIGTNDKENTPMGNITQNSSITNVSPLPNRLTHQARAARKEILNNKRTIGLTTSNRGTIDYQETISRSTLRKRKTIGTPPSVN